Protein AF-A0A8W8N1M4-F1 (afdb_monomer_lite)

Foldseek 3Di:
DDDDDDDDPPPPPPPPPAAAELLSVCLVPVPDAFAKDWHAHPVRHIFIWTWARDVFKIWIFGFLLDPDDRPVVSYADFQQWWKKKWAFLVRWIWIWIKHAAPVCNPDGWDWDWLDDVQADDDQQSVPQDGKIKTFRDGLVPQQDQAWAAIAINNRTDIDTQPHSPSFGIKMFGSRVVVDDGDDVPPPDFDDPSVCVNVVPTGTDDPVNRDDPSRFGFMWGDHHPPNGIDGDPPPDRTNGMIIIHMYGNAFCCVVVQADDPWDWAGPGRNDIATDADPQFDDRRSPDGDDPPDPDDDD

Radius of gyration: 23.67 Å; chains: 1; bounding box: 70×41×91 Å

Structure (mmCIF, N/CA/C/O backbone):
data_AF-A0A8W8N1M4-F1
#
_entry.id   AF-A0A8W8N1M4-F1
#
loop_
_atom_site.group_PDB
_atom_site.id
_atom_site.type_symbol
_atom_site.label_atom_id
_atom_site.label_alt_id
_atom_site.label_comp_id
_atom_site.label_asym_id
_atom_site.label_entity_id
_atom_site.label_seq_id
_atom_site.pdbx_PDB_ins_code
_atom_site.Cartn_x
_atom_site.Cartn_y
_atom_site.Cartn_z
_atom_site.occupancy
_atom_site.B_iso_or_equiv
_atom_site.auth_seq_id
_atom_site.auth_comp_id
_atom_site.auth_asym_id
_atom_site.auth_atom_id
_atom_site.pdbx_PDB_model_num
ATOM 1 N N . MET A 1 1 ? -25.174 -7.385 68.735 1.00 41.41 1 MET A N 1
ATOM 2 C CA . MET A 1 1 ? -24.435 -6.413 67.905 1.00 41.41 1 MET A CA 1
ATOM 3 C C . MET A 1 1 ? -23.809 -7.194 66.755 1.00 41.41 1 MET A C 1
ATOM 5 O O . MET A 1 1 ? -22.769 -7.804 66.942 1.00 41.41 1 MET A O 1
ATOM 9 N N . PHE A 1 2 ? -24.528 -7.325 65.636 1.00 37.12 2 PHE A N 1
ATOM 10 C CA . PHE A 1 2 ? -24.052 -8.045 64.448 1.00 37.12 2 PHE A CA 1
ATOM 11 C C . PHE A 1 2 ? -23.158 -7.095 63.648 1.00 37.12 2 PHE A C 1
ATOM 13 O O . PHE A 1 2 ? -23.627 -6.057 63.187 1.00 37.12 2 PHE A O 1
ATOM 20 N N . VAL A 1 3 ? -21.872 -7.418 63.535 1.00 39.31 3 VAL A N 1
ATOM 21 C CA . VAL A 1 3 ? -20.930 -6.668 62.700 1.00 39.31 3 VAL A CA 1
ATOM 22 C C . VAL A 1 3 ? -21.083 -7.184 61.273 1.00 39.31 3 VAL A C 1
ATOM 24 O O . VAL A 1 3 ? -20.681 -8.303 60.962 1.00 39.31 3 VAL A O 1
ATOM 27 N N . LEU A 1 4 ? -21.729 -6.384 60.425 1.00 38.88 4 LEU A N 1
ATOM 28 C CA . LEU A 1 4 ? -21.853 -6.637 58.995 1.00 38.88 4 LEU A CA 1
ATOM 29 C C . LEU A 1 4 ? -20.504 -6.290 58.339 1.00 38.88 4 LEU A C 1
ATOM 31 O O . LEU A 1 4 ? -20.164 -5.117 58.199 1.00 38.88 4 LEU A O 1
ATOM 35 N N . PHE A 1 5 ? -19.709 -7.298 57.979 1.00 40.91 5 PHE A N 1
ATOM 36 C CA . PHE A 1 5 ? -18.511 -7.094 57.162 1.00 40.91 5 PHE A CA 1
ATOM 37 C C . PHE A 1 5 ? -18.940 -6.824 55.715 1.00 40.91 5 PHE A C 1
ATOM 39 O O . PHE A 1 5 ? -19.333 -7.736 54.991 1.00 40.91 5 PHE A O 1
ATOM 46 N N . LEU A 1 6 ? -18.875 -5.558 55.300 1.00 46.44 6 LEU A N 1
ATOM 47 C CA . LEU A 1 6 ? -18.918 -5.174 53.892 1.00 46.44 6 LEU A CA 1
ATOM 48 C C . LEU A 1 6 ? -17.592 -5.603 53.250 1.00 46.44 6 LEU A C 1
ATOM 50 O O . LEU A 1 6 ? -16.560 -4.968 53.458 1.00 46.44 6 LEU A O 1
ATOM 54 N N . LEU A 1 7 ? -17.613 -6.709 52.506 1.00 42.88 7 LEU A N 1
ATOM 55 C CA . LEU A 1 7 ? -16.519 -7.060 51.604 1.00 42.88 7 LEU A CA 1
ATOM 56 C C . LEU A 1 7 ? -16.428 -5.983 50.511 1.00 42.88 7 LEU A C 1
ATOM 58 O O . LEU A 1 7 ? -17.467 -5.587 49.973 1.00 42.88 7 LEU A O 1
ATOM 62 N N . PRO A 1 8 ? -15.224 -5.501 50.161 1.00 46.09 8 PRO A N 1
ATOM 63 C CA . PRO A 1 8 ? -15.082 -4.582 49.051 1.00 46.09 8 PRO A CA 1
ATOM 64 C C . PRO A 1 8 ? -15.470 -5.334 47.779 1.00 46.09 8 PRO A C 1
ATOM 66 O O . PRO A 1 8 ? -14.892 -6.371 47.451 1.00 46.09 8 PRO A O 1
ATOM 69 N N . VAL A 1 9 ? -16.469 -4.809 47.072 1.00 47.38 9 VAL A N 1
ATOM 70 C CA . VAL A 1 9 ? -16.723 -5.165 45.679 1.00 47.38 9 VAL A CA 1
ATOM 71 C C . VAL A 1 9 ? -15.468 -4.743 44.926 1.00 47.38 9 VAL A C 1
ATOM 73 O O . VAL A 1 9 ? -15.271 -3.564 44.642 1.00 47.38 9 VAL A O 1
ATOM 76 N N . VAL A 1 10 ? -14.572 -5.697 44.680 1.00 43.41 10 VAL A N 1
ATOM 77 C CA . VAL A 1 10 ? -13.509 -5.528 43.696 1.00 43.41 10 VAL A CA 1
ATOM 78 C C . VAL A 1 10 ? -14.246 -5.304 42.387 1.00 43.41 10 VAL A C 1
ATOM 80 O O . VAL A 1 10 ? -14.858 -6.225 41.846 1.00 43.41 10 VAL A O 1
ATOM 83 N N . ALA A 1 11 ? -14.278 -4.048 41.943 1.00 45.66 11 ALA A N 1
ATOM 84 C CA . ALA A 1 11 ? -14.688 -3.717 40.597 1.00 45.66 11 ALA A CA 1
ATOM 85 C C . ALA A 1 11 ? -13.861 -4.615 39.678 1.00 45.66 11 ALA A C 1
ATOM 87 O O . ALA A 1 11 ? -12.631 -4.550 39.698 1.00 45.66 11 ALA A O 1
ATOM 88 N N . LEU A 1 12 ? -14.533 -5.504 38.947 1.00 41.03 12 LEU A N 1
ATOM 89 C CA . LEU A 1 12 ? -13.942 -6.169 37.800 1.00 41.03 12 LEU A CA 1
ATOM 90 C C . LEU A 1 12 ? -13.387 -5.043 36.932 1.00 41.03 12 LEU A C 1
ATOM 92 O O . LEU A 1 12 ? -14.154 -4.290 36.332 1.00 41.03 12 LEU A O 1
ATOM 96 N N . SER A 1 13 ? -12.066 -4.865 36.951 1.00 42.44 13 SER A N 1
ATOM 97 C CA . SER A 1 13 ? -11.387 -4.040 35.971 1.00 42.44 13 SER A CA 1
ATOM 98 C C . SER A 1 13 ? -11.826 -4.594 34.628 1.00 42.44 13 SER A C 1
ATOM 100 O O . SER A 1 13 ? -11.552 -5.762 34.334 1.00 42.44 13 SER A O 1
ATOM 102 N N . PHE A 1 14 ? -12.557 -3.797 33.850 1.00 45.09 14 PHE A N 1
ATOM 103 C CA . PHE A 1 14 ? -12.659 -4.030 32.420 1.00 45.09 14 PHE A CA 1
ATOM 104 C C . PHE A 1 14 ? -11.226 -4.294 31.967 1.00 45.09 14 PHE A C 1
ATOM 106 O O . PHE A 1 14 ? -10.355 -3.460 32.204 1.00 45.09 14 PHE A O 1
ATOM 113 N N . ALA A 1 15 ? -10.937 -5.492 31.460 1.00 45.50 15 ALA A N 1
ATOM 114 C CA . ALA A 1 15 ? -9.706 -5.669 30.715 1.00 45.50 15 ALA A CA 1
ATOM 115 C C . ALA A 1 15 ? -9.752 -4.573 29.648 1.00 45.50 15 ALA A C 1
ATOM 117 O O . ALA A 1 15 ? -10.700 -4.565 28.860 1.00 45.50 15 ALA A O 1
ATOM 118 N N . ASP A 1 16 ? -8.843 -3.595 29.720 1.00 52.72 16 ASP A N 1
ATOM 119 C CA . ASP A 1 16 ? -8.781 -2.516 28.741 1.00 52.72 16 ASP A CA 1
ATOM 120 C C . ASP A 1 16 ? -8.821 -3.177 27.365 1.00 52.72 16 ASP A C 1
ATOM 122 O O . ASP A 1 16 ? -7.993 -4.045 27.073 1.00 52.72 16 ASP A O 1
ATOM 126 N N . ALA A 1 17 ? -9.848 -2.867 26.573 1.00 67.50 17 ALA A N 1
ATOM 127 C CA . ALA A 1 17 ? -10.016 -3.478 25.267 1.00 67.50 17 ALA A CA 1
ATOM 128 C C . ALA A 1 17 ? -8.731 -3.230 24.466 1.00 67.50 17 ALA A C 1
ATOM 130 O O . ALA A 1 17 ? -8.341 -2.087 24.218 1.00 67.50 17 ALA A O 1
ATOM 131 N N . VAL A 1 18 ? -8.022 -4.309 24.142 1.00 88.56 18 VAL A N 1
ATOM 132 C CA . VAL A 1 18 ? -6.740 -4.232 23.453 1.00 88.56 18 VAL A CA 1
ATOM 133 C C . VAL A 1 18 ? -7.024 -3.919 21.990 1.00 88.56 18 VAL A C 1
ATOM 135 O O . VAL A 1 18 ? -7.626 -4.724 21.287 1.00 88.56 18 VAL A O 1
ATOM 138 N N . ASN A 1 19 ? -6.591 -2.749 21.526 1.00 95.06 19 ASN A N 1
ATOM 139 C CA . ASN A 1 19 ? -6.734 -2.384 20.120 1.00 95.06 19 ASN A CA 1
ATOM 140 C C . ASN A 1 19 ? -5.733 -3.174 19.269 1.00 95.06 19 ASN A C 1
ATOM 142 O O . ASN A 1 19 ? -4.520 -3.115 19.500 1.00 95.06 19 ASN A O 1
ATOM 146 N N . HIS A 1 20 ? -6.235 -3.883 18.264 1.00 95.62 20 HIS A N 1
ATOM 147 C CA . HIS A 1 20 ? -5.436 -4.658 17.316 1.00 95.62 20 HIS A CA 1
ATOM 148 C C . HIS A 1 20 ? -5.226 -3.925 15.987 1.00 95.62 20 HIS A C 1
ATOM 150 O O . HIS A 1 20 ? -4.360 -4.312 15.205 1.00 95.62 20 HIS A O 1
ATOM 156 N N . SER A 1 21 ? -5.977 -2.849 15.749 1.00 97.00 21 SER A N 1
ATOM 157 C CA . SER A 1 21 ? -5.955 -2.065 14.516 1.00 97.00 21 SER A CA 1
ATOM 158 C C . SER A 1 21 ? -6.337 -0.597 14.758 1.00 97.00 21 SER A C 1
ATOM 160 O O . SER A 1 21 ? -6.890 -0.237 15.799 1.00 97.00 21 SER A O 1
ATOM 162 N N . CYS A 1 22 ? -6.093 0.271 13.768 1.00 97.31 22 CYS A N 1
ATOM 163 C CA . CYS A 1 22 ? -6.659 1.626 13.778 1.00 97.31 22 CYS A CA 1
ATOM 164 C C . CYS A 1 22 ? -8.193 1.607 13.718 1.00 97.31 22 CYS A C 1
ATOM 166 O O . CYS A 1 22 ? -8.831 2.503 14.267 1.00 97.31 22 CYS A O 1
ATOM 168 N N . LYS A 1 23 ? -8.795 0.581 13.099 1.00 94.62 23 LYS A N 1
ATOM 169 C CA . LYS A 1 23 ? -10.250 0.402 13.086 1.00 94.62 23 LYS A CA 1
ATOM 170 C C . LYS A 1 23 ? -10.795 0.234 14.504 1.00 94.62 23 LYS A C 1
ATOM 172 O O . LYS A 1 23 ? -11.767 0.899 14.840 1.00 94.62 23 LYS A O 1
ATOM 177 N N . ASP A 1 24 ? -10.141 -0.560 15.350 1.00 94.50 24 ASP A N 1
ATOM 178 C CA . ASP A 1 24 ? -10.563 -0.746 16.747 1.00 94.50 24 ASP A CA 1
ATOM 179 C C . ASP A 1 24 ? -10.497 0.568 17.534 1.00 94.50 24 ASP A C 1
ATOM 181 O O . ASP A 1 24 ? -11.435 0.912 18.250 1.00 94.50 24 ASP A O 1
ATOM 185 N N . ILE A 1 25 ? -9.431 1.352 17.324 1.00 95.31 25 ILE A N 1
ATOM 186 C CA . ILE A 1 25 ? -9.278 2.685 17.929 1.00 95.31 25 ILE A CA 1
ATOM 187 C C . ILE A 1 25 ? -10.431 3.601 17.507 1.00 95.31 25 ILE A C 1
ATOM 189 O O . ILE A 1 25 ? -11.030 4.266 18.354 1.00 95.31 25 ILE A O 1
ATOM 193 N N . TYR A 1 26 ? -10.766 3.620 16.214 1.00 93.00 26 TYR A N 1
ATOM 194 C CA . TYR A 1 26 ? -11.885 4.409 15.705 1.00 93.00 26 TYR A CA 1
ATOM 195 C C . TYR A 1 26 ? -13.223 3.953 16.297 1.00 93.00 26 TYR A C 1
ATOM 197 O O . TYR A 1 26 ? -14.000 4.782 16.756 1.00 93.00 26 TYR A O 1
ATOM 205 N N . LEU A 1 27 ? -13.495 2.646 16.319 1.00 89.62 27 LEU A N 1
ATOM 206 C CA . LEU A 1 27 ? -14.746 2.103 16.854 1.00 89.62 27 LEU A CA 1
ATOM 207 C C . LEU A 1 27 ? -14.883 2.359 18.363 1.00 89.62 27 LEU A C 1
ATOM 209 O O . LEU A 1 27 ? -15.988 2.607 18.840 1.00 89.62 27 LEU A O 1
ATOM 213 N N . GLY A 1 28 ? -13.772 2.349 19.105 1.00 90.44 28 GLY A N 1
ATOM 214 C CA . GLY A 1 28 ? -13.744 2.709 20.523 1.00 90.44 28 GLY A CA 1
ATOM 215 C C . GLY A 1 28 ? -13.922 4.210 20.777 1.00 90.44 28 GLY A C 1
ATOM 216 O O . GLY A 1 28 ? -14.532 4.599 21.773 1.00 90.44 28 GLY A O 1
ATOM 217 N N . ASN A 1 29 ? -13.411 5.063 19.885 1.00 91.50 29 ASN A N 1
ATOM 218 C CA . ASN A 1 29 ? -13.589 6.512 19.941 1.00 91.50 29 ASN A CA 1
ATOM 219 C C . ASN A 1 29 ? -13.523 7.145 18.532 1.00 91.50 29 ASN A C 1
ATOM 221 O O . ASN A 1 29 ? -12.427 7.478 18.063 1.00 91.50 29 ASN A O 1
ATOM 225 N N . PRO A 1 30 ? -14.678 7.421 17.893 1.00 88.75 30 PRO A N 1
ATOM 226 C CA . PRO A 1 30 ? -14.732 8.021 16.554 1.00 88.75 30 PRO A CA 1
ATOM 227 C C . PRO A 1 30 ? -14.173 9.449 16.458 1.00 88.75 30 PRO A C 1
ATOM 229 O O . PRO A 1 30 ? -13.984 9.962 15.359 1.00 88.75 30 PRO A O 1
ATOM 232 N N . SER A 1 31 ? -13.915 10.106 17.597 1.00 90.81 31 SER A N 1
ATOM 233 C CA . SER A 1 31 ? -13.280 11.434 17.662 1.00 90.81 31 SER A CA 1
ATOM 234 C C . SER A 1 31 ? -11.754 11.366 17.806 1.00 90.81 31 SER A C 1
ATOM 236 O O . SER A 1 31 ? -11.116 12.389 18.056 1.00 90.81 31 SER A O 1
ATOM 238 N N . SER A 1 32 ? -11.159 10.173 17.702 1.00 94.44 32 SER A N 1
ATOM 239 C CA . SER A 1 32 ? -9.707 9.999 17.780 1.00 94.44 32 SER A CA 1
ATOM 240 C C . SER A 1 32 ? -9.007 10.807 16.677 1.00 94.44 32 SER A C 1
ATOM 242 O O . SER A 1 32 ? -9.395 10.708 15.512 1.00 94.44 32 SER A O 1
ATOM 244 N N . PRO A 1 33 ? -7.988 11.623 17.003 1.00 95.94 33 PRO A N 1
ATOM 245 C CA . PRO A 1 33 ? -7.273 12.412 16.004 1.00 95.94 33 PRO A CA 1
ATOM 246 C C . PRO A 1 33 ? -6.321 11.544 15.174 1.00 95.94 33 PRO A C 1
ATOM 248 O O . PRO A 1 33 ? -5.879 10.483 15.615 1.00 95.94 33 PRO A O 1
ATOM 251 N N . ASN A 1 34 ? -5.922 12.023 13.997 1.00 97.00 34 ASN A N 1
ATOM 252 C CA . ASN A 1 34 ? -4.810 11.411 13.267 1.00 97.00 34 ASN A CA 1
ATOM 253 C C . ASN A 1 34 ? -3.542 11.446 14.126 1.00 97.00 34 ASN A C 1
ATOM 255 O O . ASN A 1 34 ? -3.282 12.437 14.813 1.00 97.00 34 ASN A O 1
ATOM 259 N N . GLY A 1 35 ? -2.735 10.390 14.082 1.00 97.94 35 GLY A N 1
ATOM 260 C CA . GLY A 1 35 ? -1.515 10.353 14.879 1.00 97.94 35 GLY A CA 1
ATOM 261 C C . GLY A 1 35 ? -0.925 8.968 15.062 1.00 97.94 35 GLY A C 1
ATOM 262 O O . GLY A 1 35 ? -1.390 7.984 14.490 1.00 97.94 35 GLY A O 1
ATOM 263 N N . THR A 1 36 ? 0.119 8.909 15.884 1.00 98.50 36 THR A N 1
ATOM 264 C CA . THR A 1 36 ? 0.770 7.657 16.268 1.00 98.50 36 THR A CA 1
ATOM 265 C C . THR A 1 36 ? 0.034 7.008 17.433 1.00 98.50 36 THR A C 1
ATOM 267 O O . THR A 1 36 ? -0.173 7.636 18.469 1.00 98.50 36 THR A O 1
ATOM 270 N N . TYR A 1 37 ? -0.278 5.726 17.283 1.00 98.38 37 TYR A N 1
ATOM 271 C CA . TYR A 1 37 ? -0.927 4.893 18.286 1.00 98.38 37 TYR A CA 1
ATOM 272 C C . TYR A 1 37 ? -0.128 3.615 18.529 1.00 98.38 37 TYR A C 1
ATOM 274 O O . TYR A 1 37 ? 0.637 3.159 17.675 1.00 98.38 37 TYR A O 1
ATOM 282 N N . THR A 1 38 ? -0.338 3.020 19.701 1.00 98.00 38 THR A N 1
ATOM 283 C CA . THR A 1 38 ? 0.129 1.668 20.012 1.00 98.00 38 THR A CA 1
ATOM 284 C C . THR A 1 38 ? -1.031 0.701 19.830 1.00 98.00 38 THR A C 1
ATOM 286 O O . THR A 1 38 ? -2.086 0.883 20.435 1.00 98.00 38 THR A O 1
ATOM 289 N N . ILE A 1 39 ? -0.811 -0.332 19.025 1.00 97.75 39 ILE A N 1
ATOM 290 C CA . ILE A 1 39 ? -1.718 -1.471 18.858 1.00 97.75 39 ILE A CA 1
ATOM 291 C C . ILE A 1 39 ? -0.971 -2.765 19.181 1.00 97.75 39 ILE A C 1
ATOM 293 O O . ILE A 1 39 ? 0.246 -2.757 19.378 1.00 97.75 39 ILE A O 1
ATOM 297 N N . TYR A 1 40 ? -1.689 -3.881 19.242 1.00 97.12 40 TYR A N 1
ATOM 298 C CA . TYR A 1 40 ? -1.130 -5.159 19.670 1.00 97.12 40 TYR A CA 1
ATOM 299 C C . TYR A 1 40 ? -1.368 -6.242 18.627 1.00 97.12 40 TYR A C 1
ATOM 301 O O . TYR A 1 40 ? -2.444 -6.343 18.043 1.00 97.12 40 TYR A O 1
ATOM 309 N N . ASN A 1 41 ? -0.371 -7.091 18.392 1.00 96.00 41 ASN A N 1
ATOM 310 C CA . ASN A 1 41 ? -0.561 -8.254 17.527 1.00 96.00 41 ASN A CA 1
ATOM 311 C C . ASN A 1 41 ? -1.377 -9.350 18.246 1.00 96.00 41 ASN A C 1
ATOM 313 O O . ASN A 1 41 ? -1.704 -9.238 19.428 1.00 96.00 41 ASN A O 1
ATOM 317 N N . ARG A 1 42 ? -1.658 -10.465 17.561 1.00 93.94 42 ARG A N 1
ATOM 318 C CA . ARG A 1 42 ? -2.404 -11.608 18.126 1.00 93.94 42 ARG A CA 1
ATOM 319 C C . ARG A 1 42 ? -1.715 -12.294 19.319 1.00 93.94 42 ARG A C 1
ATOM 321 O O . ARG A 1 42 ? -2.343 -13.080 20.016 1.00 93.94 42 ARG A O 1
ATOM 328 N N . LYS A 1 43 ? -0.432 -12.000 19.563 1.00 95.56 43 LYS A N 1
ATOM 329 C CA . LYS A 1 43 ? 0.349 -12.457 20.728 1.00 95.56 43 LYS A CA 1
ATOM 330 C C . LYS A 1 43 ? 0.393 -11.405 21.848 1.00 95.56 43 LYS A C 1
ATOM 332 O O . LYS A 1 43 ? 1.168 -11.560 22.786 1.00 95.56 43 LYS A O 1
ATOM 337 N N . ILE A 1 44 ? -0.413 -10.343 21.750 1.00 95.56 44 ILE A N 1
ATOM 338 C CA . ILE A 1 44 ? -0.485 -9.227 22.707 1.00 95.56 44 ILE A CA 1
ATOM 339 C C . ILE A 1 44 ? 0.863 -8.498 22.846 1.00 95.56 44 ILE A C 1
ATOM 341 O O . ILE A 1 44 ? 1.230 -7.989 23.901 1.00 95.56 44 ILE A O 1
ATOM 345 N N . GLN A 1 45 ? 1.632 -8.428 21.759 1.00 96.25 45 GLN A N 1
ATOM 346 C CA . GLN A 1 45 ? 2.881 -7.673 21.725 1.00 96.25 45 GLN A CA 1
ATOM 347 C C . GLN A 1 45 ? 2.633 -6.296 21.094 1.00 96.25 45 GLN A C 1
ATOM 349 O O . GLN A 1 45 ? 2.054 -6.239 20.003 1.00 96.25 45 GLN A O 1
ATOM 354 N N . PRO A 1 46 ? 3.051 -5.200 21.750 1.00 97.44 46 PRO A N 1
ATOM 355 C CA . PRO A 1 46 ? 2.772 -3.852 21.281 1.00 97.44 46 PRO A CA 1
ATOM 356 C C . PRO A 1 46 ? 3.662 -3.469 20.099 1.00 97.44 46 PRO A C 1
ATOM 358 O O . PRO A 1 46 ? 4.852 -3.790 20.064 1.00 97.44 46 PRO A O 1
ATOM 361 N N . TYR A 1 47 ? 3.101 -2.712 19.165 1.00 98.12 47 TYR A N 1
ATOM 362 C CA . TYR A 1 47 ? 3.838 -2.036 18.106 1.00 98.12 47 TYR A CA 1
ATOM 363 C C . TYR A 1 47 ? 3.129 -0.750 17.683 1.00 98.12 47 TYR A C 1
ATOM 365 O O . TYR A 1 47 ? 1.951 -0.537 17.975 1.00 98.12 47 TYR A O 1
ATOM 373 N N . LYS A 1 48 ? 3.878 0.142 17.033 1.00 98.50 48 LYS A N 1
ATOM 374 C CA . LYS A 1 48 ? 3.377 1.457 16.639 1.00 98.50 48 LYS A CA 1
ATOM 375 C C . LYS A 1 48 ? 2.782 1.441 15.240 1.00 98.50 48 LYS A C 1
ATOM 377 O O . LYS A 1 48 ? 3.390 0.921 14.300 1.00 98.50 48 LYS A O 1
ATOM 382 N N . VAL A 1 49 ? 1.667 2.142 15.107 1.00 98.75 49 VAL A N 1
ATOM 383 C CA . VAL A 1 49 ? 1.062 2.512 13.828 1.00 98.75 49 VAL A CA 1
ATOM 384 C C . VAL A 1 49 ? 0.775 4.006 13.786 1.00 98.75 49 VAL A C 1
ATOM 386 O O . VAL A 1 49 ? 0.573 4.628 14.826 1.00 98.75 49 VAL A O 1
ATOM 389 N N . TYR A 1 50 ? 0.744 4.582 12.591 1.00 98.75 50 TYR A N 1
ATOM 390 C CA . TYR A 1 50 ? 0.126 5.879 12.357 1.00 98.75 50 TYR A CA 1
ATOM 391 C C . TYR A 1 50 ? -1.275 5.635 11.804 1.00 98.75 50 TYR A C 1
ATOM 393 O O . TYR A 1 50 ? -1.435 4.908 10.819 1.00 98.75 50 TYR A O 1
ATOM 401 N N . CYS A 1 51 ? -2.277 6.212 12.455 1.00 98.50 51 CYS A N 1
ATOM 402 C CA . CYS A 1 51 ? -3.668 6.122 12.044 1.00 98.50 51 CYS A CA 1
ATOM 403 C C . CYS A 1 51 ? -4.101 7.443 11.416 1.00 98.50 51 CYS A C 1
ATOM 405 O O . CYS A 1 51 ? -3.963 8.506 12.025 1.00 98.50 51 CYS A O 1
ATOM 407 N N . GLU A 1 52 ? -4.665 7.356 10.216 1.00 97.06 52 GLU A N 1
ATOM 408 C CA . GLU A 1 52 ? -5.442 8.431 9.610 1.00 97.06 52 GLU A CA 1
ATOM 409 C C . GLU A 1 52 ? -6.916 8.082 9.684 1.00 97.06 52 GLU A C 1
ATOM 411 O O . GLU A 1 52 ? -7.343 7.059 9.153 1.00 97.06 52 GLU A O 1
ATOM 416 N N . PHE A 1 53 ? -7.693 8.949 10.313 1.00 94.25 53 PHE A N 1
ATOM 417 C CA . PHE A 1 53 ? -9.135 8.863 10.388 1.00 94.25 53 PHE A CA 1
ATOM 418 C C . PHE A 1 53 ? -9.726 9.901 9.436 1.00 94.25 53 PHE A C 1
ATOM 420 O O . PHE A 1 53 ? -9.543 11.109 9.597 1.00 94.25 53 PHE A O 1
ATOM 427 N N . HIS A 1 54 ? -10.422 9.428 8.408 1.00 83.44 54 HIS A N 1
ATOM 428 C CA . HIS A 1 54 ? -11.224 10.269 7.530 1.00 83.44 54 HIS A CA 1
ATOM 429 C C . HIS A 1 54 ? -12.705 10.024 7.803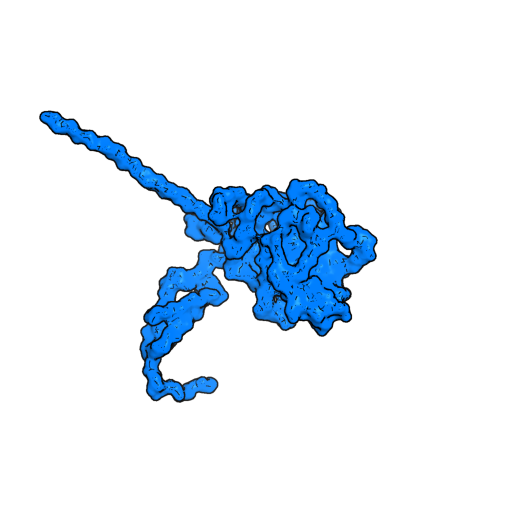 1.00 83.44 54 HIS A C 1
ATOM 431 O O . HIS A 1 54 ? -13.070 9.165 8.601 1.00 83.44 54 HIS A O 1
ATOM 437 N N . PHE A 1 55 ? -13.576 10.788 7.152 1.00 71.12 55 PHE A N 1
ATOM 438 C CA . PHE A 1 55 ? -14.996 10.472 7.160 1.00 71.12 55 PHE A CA 1
ATOM 439 C C . PHE A 1 55 ? -15.206 9.147 6.407 1.00 71.12 55 PHE A C 1
ATOM 441 O O . PHE A 1 55 ? -14.970 9.103 5.200 1.00 71.12 55 PHE A O 1
ATOM 448 N N . LYS A 1 56 ? -15.656 8.112 7.137 1.00 75.88 56 LYS A N 1
ATOM 449 C CA . LYS A 1 56 ? -16.104 6.777 6.682 1.00 75.88 56 LYS A CA 1
ATOM 450 C C . LYS A 1 56 ? -15.038 5.691 6.474 1.00 75.88 56 LYS A C 1
ATOM 452 O O . LYS A 1 56 ? -15.348 4.506 6.580 1.00 75.88 56 LYS A O 1
ATOM 457 N N . TYR A 1 57 ? -13.779 6.069 6.302 1.00 89.25 57 TYR A N 1
ATOM 458 C CA . TYR A 1 57 ? -12.653 5.137 6.218 1.00 89.25 57 TYR A CA 1
ATOM 459 C C . TYR A 1 57 ? -11.382 5.756 6.792 1.00 89.25 57 TYR A C 1
ATOM 461 O O . TYR A 1 57 ? -11.322 6.946 7.105 1.00 89.25 57 TYR A O 1
ATOM 469 N N . GLY A 1 58 ? -10.336 4.956 6.936 1.00 94.44 58 GLY A N 1
ATOM 470 C CA . GLY A 1 58 ? -9.036 5.419 7.390 1.00 94.44 58 GLY A CA 1
ATOM 471 C C . GLY A 1 58 ? -7.883 4.628 6.799 1.00 94.44 58 GLY A C 1
ATOM 472 O O . GLY A 1 58 ? -8.086 3.689 6.028 1.00 94.44 58 GLY A O 1
ATOM 473 N N . TYR A 1 59 ? -6.666 5.023 7.164 1.00 97.75 59 TYR A N 1
ATOM 474 C CA . TYR A 1 59 ? -5.445 4.327 6.771 1.00 97.75 59 TYR A CA 1
ATOM 475 C C . TYR A 1 59 ? -4.590 3.974 7.976 1.00 97.75 59 TYR A C 1
ATOM 477 O O . TYR A 1 59 ? -4.484 4.740 8.936 1.00 97.75 59 TYR A O 1
ATOM 485 N N . THR A 1 60 ? -3.958 2.810 7.902 1.00 98.62 60 THR A N 1
ATOM 486 C CA . THR A 1 60 ? -2.956 2.351 8.861 1.00 98.62 60 THR A CA 1
ATOM 487 C C . THR A 1 60 ? -1.592 2.297 8.188 1.00 98.62 60 THR A C 1
ATOM 489 O O . THR A 1 60 ? -1.440 1.658 7.147 1.00 98.62 60 THR A O 1
ATOM 492 N N . TYR A 1 61 ? -0.595 2.924 8.810 1.00 98.75 61 TYR A N 1
ATOM 493 C CA . TYR A 1 61 ? 0.812 2.829 8.418 1.00 98.75 61 TYR A CA 1
ATOM 494 C C . TYR A 1 61 ? 1.592 2.165 9.550 1.00 98.75 61 TYR A C 1
ATOM 496 O O . TYR A 1 61 ? 1.507 2.590 10.701 1.00 98.75 61 TYR A O 1
ATOM 504 N N . VAL A 1 62 ? 2.355 1.119 9.244 1.00 98.62 62 VAL A N 1
ATOM 505 C CA . VAL A 1 62 ? 3.146 0.388 10.246 1.00 98.62 62 VAL A CA 1
ATOM 506 C C . VAL A 1 62 ? 4.490 1.084 10.447 1.00 98.62 62 VAL A C 1
ATOM 508 O O . VAL A 1 62 ? 5.114 1.510 9.481 1.00 98.62 62 VAL A O 1
ATOM 511 N N . SER A 1 63 ? 4.955 1.209 11.693 1.00 98.50 63 SER A N 1
ATOM 512 C CA . SER A 1 63 ? 6.290 1.753 11.976 1.00 98.50 63 SER A CA 1
ATOM 513 C C . SER A 1 63 ? 7.384 0.775 11.546 1.00 98.50 63 SER A C 1
ATOM 515 O O . SER A 1 63 ? 7.319 -0.415 11.873 1.00 98.50 63 SER A O 1
ATOM 517 N N . LYS A 1 64 ? 8.447 1.276 10.910 1.00 96.69 64 LYS A N 1
ATOM 518 C CA . LYS A 1 64 ? 9.624 0.477 10.526 1.00 96.69 64 LYS A CA 1
ATOM 519 C C . LYS A 1 64 ? 10.431 -0.044 11.715 1.00 96.69 64 LYS A C 1
ATOM 521 O O . LYS A 1 64 ? 11.221 -0.967 11.566 1.00 96.69 64 LYS A O 1
ATOM 526 N N . ASN A 1 65 ? 10.193 0.507 12.905 1.00 96.81 65 ASN A N 1
ATOM 527 C CA . ASN A 1 65 ? 10.822 0.069 14.151 1.00 96.81 65 ASN A CA 1
ATOM 528 C C . ASN A 1 65 ? 10.110 -1.142 14.785 1.00 96.81 65 ASN A C 1
ATOM 530 O O . ASN A 1 65 ? 10.460 -1.559 15.889 1.00 96.81 65 ASN A O 1
ATOM 534 N N . THR A 1 66 ? 9.088 -1.698 14.126 1.00 97.06 66 THR A N 1
ATOM 535 C CA . THR A 1 66 ? 8.353 -2.862 14.630 1.00 97.06 66 THR A CA 1
ATOM 536 C C . THR A 1 66 ? 9.243 -4.105 14.641 1.00 97.06 66 THR A C 1
ATOM 538 O O . THR A 1 66 ? 9.743 -4.536 13.605 1.00 97.06 66 THR A O 1
ATOM 541 N N . SER A 1 67 ? 9.397 -4.711 15.818 1.00 94.69 67 SER A N 1
ATOM 542 C CA . SER A 1 67 ? 10.195 -5.925 16.051 1.00 94.69 67 SER A CA 1
ATOM 543 C C . SER A 1 67 ? 9.346 -7.167 16.346 1.00 94.69 67 SER A C 1
ATOM 545 O O . SER A 1 67 ? 9.868 -8.201 16.762 1.00 94.69 67 SER A O 1
ATOM 547 N N . VAL A 1 68 ? 8.032 -7.069 16.139 1.00 96.19 68 VAL A N 1
ATOM 548 C CA . VAL A 1 68 ? 7.060 -8.143 16.363 1.00 96.19 68 VAL A CA 1
ATOM 549 C C . VAL A 1 68 ? 6.413 -8.553 15.045 1.00 96.19 68 VAL A C 1
ATOM 551 O O . VAL A 1 68 ? 6.436 -7.815 14.063 1.00 96.19 68 VAL A O 1
ATOM 554 N N . GLU A 1 69 ? 5.814 -9.738 15.029 1.00 95.62 69 GLU A N 1
ATOM 555 C CA . GLU A 1 69 ? 5.038 -10.214 13.887 1.00 95.62 69 GLU A CA 1
ATOM 556 C C . GLU A 1 69 ? 3.779 -9.355 13.696 1.00 95.62 69 GLU A C 1
ATOM 558 O O . GLU A 1 69 ? 3.013 -9.158 14.647 1.00 95.62 69 GLU A O 1
ATOM 563 N N . VAL A 1 70 ? 3.563 -8.869 12.470 1.00 97.12 70 VAL A N 1
ATOM 564 C CA . VAL A 1 70 ? 2.400 -8.055 12.095 1.00 97.12 70 VAL A CA 1
ATOM 565 C C . VAL A 1 70 ? 1.407 -8.917 11.323 1.00 97.12 70 VAL A C 1
ATOM 567 O O . VAL A 1 70 ? 1.718 -9.456 10.263 1.00 97.12 70 VAL A O 1
ATOM 570 N N . ASN A 1 71 ? 0.181 -9.008 11.834 1.00 95.44 71 ASN A N 1
ATOM 571 C CA . ASN A 1 71 ? -0.921 -9.658 11.130 1.00 95.44 71 ASN A CA 1
ATOM 572 C C . ASN A 1 71 ? -1.564 -8.629 10.197 1.00 95.44 71 ASN A C 1
ATOM 574 O O . ASN A 1 71 ? -2.502 -7.939 10.576 1.00 95.44 71 ASN A O 1
ATOM 578 N N . ILE A 1 72 ? -1.022 -8.489 8.985 1.00 96.44 72 ILE A N 1
ATOM 579 C CA . ILE A 1 72 ? -1.413 -7.417 8.053 1.00 96.44 72 ILE A CA 1
ATOM 580 C C . ILE A 1 72 ? -2.912 -7.418 7.714 1.00 96.44 72 ILE A C 1
ATOM 582 O O . ILE A 1 72 ? -3.494 -6.353 7.556 1.00 96.44 72 ILE A O 1
ATOM 586 N N . ASN A 1 73 ? -3.543 -8.595 7.676 1.00 94.75 73 ASN A N 1
ATOM 587 C CA . ASN A 1 73 ? -4.974 -8.754 7.394 1.00 94.75 73 ASN A CA 1
ATOM 588 C C . ASN A 1 73 ? -5.877 -8.172 8.490 1.00 94.75 73 ASN A C 1
ATOM 590 O O . ASN A 1 73 ? -7.049 -7.936 8.234 1.00 94.75 73 ASN A O 1
ATOM 594 N N . ASP A 1 74 ? -5.346 -7.931 9.692 1.00 94.62 74 ASP A N 1
ATOM 595 C CA . ASP A 1 74 ? -6.098 -7.288 10.771 1.00 94.62 74 ASP A CA 1
ATOM 596 C C . ASP A 1 74 ? -6.130 -5.752 10.585 1.00 94.62 74 ASP A C 1
ATOM 598 O O . ASP A 1 74 ? -6.883 -5.060 11.264 1.00 94.62 74 ASP A O 1
ATOM 602 N N . LEU A 1 75 ? -5.313 -5.195 9.674 1.00 96.81 75 LEU A N 1
ATOM 603 C CA . LEU A 1 75 ? -5.113 -3.747 9.518 1.00 96.81 75 LEU A CA 1
ATOM 604 C C . LEU A 1 75 ? -5.909 -3.114 8.371 1.00 96.81 75 LEU A C 1
ATOM 606 O O . LEU A 1 75 ? -5.968 -1.889 8.283 1.00 96.81 75 LEU A O 1
ATOM 610 N N . PHE A 1 76 ? -6.505 -3.915 7.488 1.00 94.81 76 PHE A N 1
ATOM 611 C CA . PHE A 1 76 ? -7.265 -3.423 6.342 1.00 94.81 76 PHE A CA 1
ATOM 612 C C . PHE A 1 76 ? -8.556 -4.209 6.153 1.00 94.81 76 PHE A C 1
ATOM 614 O O . PHE A 1 76 ? -8.657 -5.371 6.532 1.00 94.81 76 PHE A O 1
ATOM 621 N N . THR A 1 77 ? -9.547 -3.572 5.540 1.00 90.88 77 THR A N 1
ATOM 622 C CA . THR A 1 77 ? -10.823 -4.213 5.170 1.00 90.88 77 THR A CA 1
ATOM 623 C C . THR A 1 77 ? -10.999 -4.305 3.660 1.00 90.88 77 THR A C 1
ATOM 625 O O . THR A 1 77 ? -11.837 -5.063 3.190 1.00 90.88 77 THR A O 1
ATOM 628 N N . THR A 1 78 ? -10.215 -3.542 2.895 1.00 89.38 78 THR A N 1
ATOM 629 C CA . THR A 1 78 ? -10.207 -3.567 1.434 1.00 89.38 78 THR A CA 1
ATOM 630 C C . THR A 1 78 ? -8.779 -3.542 0.903 1.00 89.38 78 THR A C 1
ATOM 632 O O . THR A 1 78 ? -7.881 -2.935 1.489 1.00 89.38 78 THR A O 1
ATOM 635 N N . ASN A 1 79 ? -8.578 -4.213 -0.225 1.00 91.75 79 ASN A N 1
ATOM 636 C CA . ASN A 1 79 ? -7.340 -4.238 -0.997 1.00 91.75 79 ASN A CA 1
ATOM 637 C C . ASN A 1 79 ? -7.558 -3.754 -2.442 1.00 91.75 79 ASN A C 1
ATOM 639 O O . ASN A 1 79 ? -6.719 -4.000 -3.308 1.00 91.75 79 ASN A O 1
ATOM 643 N N . ALA A 1 80 ? -8.678 -3.072 -2.708 1.00 88.12 80 ALA A N 1
ATOM 644 C CA . ALA A 1 80 ? -8.947 -2.450 -4.004 1.00 88.12 80 ALA A CA 1
ATOM 645 C C . ALA A 1 80 ? -7.956 -1.310 -4.293 1.00 88.12 80 ALA A C 1
ATOM 647 O O . ALA A 1 80 ? -7.466 -1.162 -5.412 1.00 88.12 80 ALA A O 1
ATOM 648 N N . HIS A 1 81 ? -7.610 -0.549 -3.252 1.00 90.94 81 HIS A N 1
ATOM 649 C CA . HIS A 1 81 ? -6.653 0.546 -3.314 1.00 90.94 81 HIS A CA 1
ATOM 650 C C . HIS A 1 81 ? -5.918 0.729 -1.991 1.00 90.94 81 HIS A C 1
ATOM 652 O O . HIS A 1 81 ? -6.438 0.456 -0.908 1.00 90.94 81 HIS A O 1
ATOM 658 N N . VAL A 1 82 ? -4.700 1.251 -2.082 1.00 97.19 82 VAL A N 1
ATOM 659 C CA . VAL A 1 82 ? -3.853 1.616 -0.937 1.00 97.19 82 VAL A CA 1
ATOM 660 C C . VAL A 1 82 ? -3.318 3.029 -1.125 1.00 97.19 82 VAL A C 1
ATOM 662 O O . VAL A 1 82 ? -3.399 3.585 -2.217 1.00 97.19 82 VAL A O 1
ATOM 665 N N . LYS A 1 83 ? -2.743 3.627 -0.084 1.00 97.81 83 LYS A N 1
ATOM 666 C CA . LYS A 1 83 ? -1.927 4.836 -0.229 1.00 97.81 83 LYS A CA 1
ATOM 667 C C . LYS A 1 83 ? -0.453 4.467 -0.241 1.00 97.81 83 LYS A C 1
ATOM 669 O O . LYS A 1 83 ? -0.007 3.664 0.574 1.00 97.81 83 LYS A O 1
ATOM 674 N N . VAL A 1 84 ? 0.316 5.112 -1.111 1.00 98.31 84 VAL A N 1
ATOM 675 C CA . VAL A 1 84 ? 1.771 5.175 -0.977 1.00 98.31 84 VAL A CA 1
ATOM 676 C C . VAL A 1 84 ? 2.163 6.633 -0.799 1.00 98.31 84 VAL A C 1
ATOM 678 O O . VAL A 1 84 ? 1.940 7.474 -1.673 1.00 98.31 84 VAL A O 1
ATOM 681 N N . ARG A 1 85 ? 2.726 6.939 0.369 1.00 98.12 85 ARG A N 1
ATOM 682 C CA . ARG A 1 85 ? 3.210 8.274 0.724 1.00 98.12 85 ARG A CA 1
ATOM 683 C C . ARG A 1 85 ? 4.720 8.306 0.605 1.00 98.12 85 ARG A C 1
ATOM 685 O O . ARG A 1 85 ? 5.374 7.416 1.128 1.00 98.12 85 ARG A O 1
ATOM 692 N N . HIS A 1 86 ? 5.284 9.335 -0.011 1.00 96.31 86 HIS A N 1
ATOM 693 C CA . HIS A 1 86 ? 6.725 9.574 0.002 1.00 96.31 86 HIS A CA 1
ATOM 694 C C . HIS A 1 86 ? 7.074 10.817 0.812 1.00 96.31 86 HIS A C 1
ATOM 696 O O . HIS A 1 86 ? 6.257 11.727 0.983 1.00 96.31 86 HIS A O 1
ATOM 702 N N . MET A 1 87 ? 8.309 10.844 1.300 1.00 95.38 87 MET A N 1
ATOM 703 C CA . MET A 1 87 ? 8.900 12.004 1.953 1.00 95.38 87 MET A CA 1
ATOM 704 C C . MET A 1 87 ? 10.054 12.517 1.106 1.00 95.38 87 MET A C 1
ATOM 706 O O . MET A 1 87 ? 10.916 11.740 0.704 1.00 95.38 87 MET A O 1
ATOM 710 N N . LYS A 1 88 ? 10.077 13.819 0.837 1.00 92.44 88 LYS A N 1
ATOM 711 C CA . LYS A 1 88 ? 11.166 14.474 0.116 1.00 92.44 88 LYS A CA 1
ATOM 712 C C . LYS A 1 88 ? 12.337 14.803 1.043 1.00 92.44 88 LYS A C 1
ATOM 714 O O . LYS A 1 88 ? 12.170 14.875 2.259 1.00 92.44 88 LYS A O 1
ATOM 719 N N . ALA A 1 89 ? 13.506 15.082 0.470 1.00 89.25 89 ALA A N 1
ATOM 720 C CA . ALA A 1 89 ? 14.713 15.466 1.207 1.00 89.25 89 ALA A CA 1
ATOM 721 C C . ALA A 1 89 ? 14.521 16.714 2.089 1.00 89.25 89 ALA A C 1
ATOM 723 O O . ALA A 1 89 ? 15.113 16.822 3.158 1.00 89.25 89 ALA A O 1
ATOM 724 N N . ASN A 1 90 ? 13.645 17.634 1.674 1.00 91.56 90 ASN A N 1
ATOM 725 C CA . ASN A 1 90 ? 13.282 18.831 2.435 1.00 91.56 90 ASN A CA 1
ATOM 726 C C . ASN A 1 90 ? 12.181 18.596 3.496 1.00 91.56 90 ASN A C 1
ATOM 728 O O . ASN A 1 90 ? 11.684 19.561 4.073 1.00 91.56 90 ASN A O 1
ATOM 732 N N . GLY A 1 91 ? 11.761 17.345 3.717 1.00 92.94 91 GLY A N 1
ATOM 733 C CA . GLY A 1 91 ? 10.712 16.965 4.667 1.00 92.94 91 GLY A CA 1
ATOM 734 C C . GLY A 1 91 ? 9.276 17.141 4.160 1.00 92.94 91 GLY A C 1
ATOM 735 O O . GLY A 1 91 ? 8.336 16.792 4.873 1.00 92.94 91 GLY A O 1
ATOM 736 N N . ALA A 1 92 ? 9.067 17.656 2.942 1.00 95.50 92 ALA A N 1
ATOM 737 C CA . ALA A 1 92 ? 7.732 17.726 2.352 1.00 95.50 92 ALA A CA 1
ATOM 738 C C . ALA A 1 92 ? 7.197 16.318 2.060 1.00 95.50 92 ALA A C 1
ATOM 740 O O . ALA A 1 92 ? 7.927 15.459 1.563 1.00 95.50 92 ALA A O 1
ATOM 741 N N . GLN A 1 93 ? 5.915 16.091 2.331 1.00 97.31 93 GLN A N 1
ATOM 742 C CA . GLN A 1 93 ? 5.271 14.794 2.136 1.00 97.31 93 GLN A CA 1
ATOM 743 C C . GLN A 1 93 ? 4.215 14.890 1.045 1.00 97.31 93 GLN A C 1
ATOM 745 O O . GLN A 1 93 ? 3.517 15.898 0.929 1.00 97.31 93 GLN A O 1
ATOM 750 N N . ALA A 1 94 ? 4.096 13.839 0.245 1.00 97.25 94 ALA A N 1
ATOM 751 C CA . ALA A 1 94 ? 3.047 13.726 -0.754 1.00 97.25 94 ALA A CA 1
ATOM 752 C C . ALA A 1 94 ? 2.608 12.270 -0.889 1.00 97.25 94 ALA A C 1
ATOM 754 O O . ALA A 1 94 ? 3.392 11.349 -0.654 1.00 97.25 94 ALA A O 1
ATOM 755 N N . GLU A 1 95 ? 1.351 12.056 -1.258 1.00 97.38 95 GLU A N 1
ATOM 756 C CA . GLU A 1 95 ? 0.769 10.718 -1.354 1.00 97.38 95 GLU A CA 1
ATOM 757 C C . GLU A 1 95 ? 0.021 10.476 -2.659 1.00 97.38 95 GLU A C 1
ATOM 759 O O . GLU A 1 95 ? -0.574 11.382 -3.250 1.00 97.38 95 GLU A O 1
ATOM 764 N N . ALA A 1 96 ? 0.050 9.222 -3.093 1.00 97.88 96 ALA A N 1
ATOM 765 C CA . ALA A 1 96 ? -0.740 8.728 -4.202 1.00 97.88 96 ALA A CA 1
ATOM 766 C C . ALA A 1 96 ? -1.612 7.560 -3.737 1.00 97.88 96 ALA A C 1
ATOM 768 O O . ALA A 1 96 ? -1.156 6.679 -3.004 1.00 97.88 96 ALA A O 1
ATOM 769 N N . VAL A 1 97 ? -2.865 7.548 -4.181 1.00 97.25 97 VAL A N 1
ATOM 770 C CA . VAL A 1 97 ? -3.719 6.364 -4.117 1.00 97.25 97 VAL A C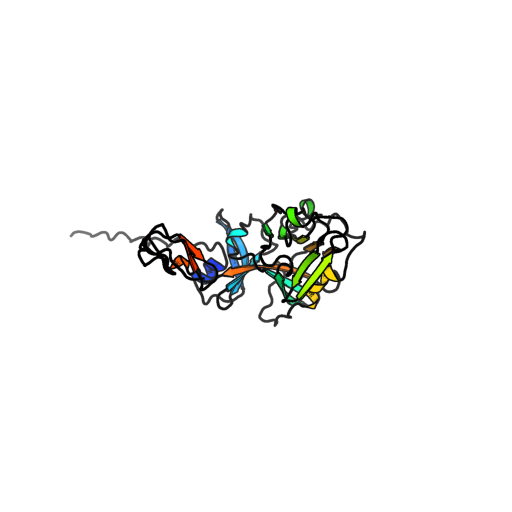A 1
ATOM 771 C C . VAL A 1 97 ? -3.289 5.429 -5.236 1.00 97.25 97 VAL A C 1
ATOM 773 O O . VAL A 1 97 ? -3.291 5.829 -6.399 1.00 97.25 97 VAL A O 1
ATOM 776 N N . MET A 1 98 ? -2.902 4.214 -4.872 1.00 98.00 98 MET A N 1
ATOM 777 C CA . MET A 1 98 ? -2.425 3.182 -5.779 1.00 98.00 98 MET A CA 1
ATOM 778 C C . MET A 1 98 ? -3.524 2.154 -6.026 1.00 98.00 98 MET A C 1
ATOM 780 O O . MET A 1 98 ? -4.155 1.674 -5.084 1.00 98.00 98 MET A O 1
ATOM 784 N N . GLU A 1 99 ? -3.701 1.798 -7.292 1.00 95.81 99 GLU A N 1
ATOM 785 C CA . GLU A 1 99 ? -4.711 0.870 -7.800 1.00 95.81 99 GLU A CA 1
ATOM 786 C C . GLU A 1 99 ? -4.085 -0.046 -8.862 1.00 95.81 99 GLU A C 1
ATOM 788 O O . GLU A 1 99 ? -2.984 0.211 -9.374 1.00 95.81 99 GLU A O 1
ATOM 793 N N . ASN A 1 100 ? -4.810 -1.096 -9.249 1.00 95.62 100 ASN A N 1
ATOM 794 C CA . ASN A 1 100 ? -4.482 -1.828 -10.467 1.00 95.62 100 ASN A CA 1
ATOM 795 C C . ASN A 1 100 ? -4.811 -0.996 -11.717 1.00 95.62 100 ASN A C 1
ATOM 797 O O . ASN A 1 100 ? -5.638 -0.083 -11.686 1.00 95.62 100 ASN A O 1
ATOM 801 N N . ILE A 1 101 ? -4.165 -1.314 -12.838 1.00 96.00 101 ILE A N 1
ATOM 802 C CA . ILE A 1 101 ? -4.478 -0.670 -14.120 1.00 96.00 101 ILE A CA 1
ATOM 803 C C . ILE A 1 101 ? -5.872 -1.074 -14.605 1.00 96.00 101 ILE A C 1
ATOM 805 O O . ILE A 1 101 ? -6.379 -2.147 -14.272 1.00 96.00 101 ILE A O 1
ATOM 809 N N . LYS A 1 102 ? -6.475 -0.255 -15.472 1.00 95.25 102 LYS A N 1
ATOM 810 C CA . LYS A 1 102 ? -7.837 -0.492 -15.984 1.00 95.25 102 LYS A CA 1
ATOM 811 C C . LYS A 1 102 ? -8.012 -1.797 -16.755 1.00 95.25 102 LYS A C 1
ATOM 813 O O . LYS A 1 102 ? -9.139 -2.246 -16.929 1.00 95.25 102 LYS A O 1
ATOM 818 N N . ASN A 1 103 ? -6.923 -2.403 -17.221 1.00 95.56 103 ASN A N 1
ATOM 819 C CA . ASN A 1 103 ? -6.941 -3.730 -17.833 1.00 95.56 103 ASN A CA 1
ATOM 820 C C . ASN A 1 103 ? -7.346 -4.833 -16.840 1.00 95.56 103 ASN A C 1
ATOM 822 O O . ASN A 1 103 ? -7.813 -5.883 -17.275 1.00 95.56 103 ASN A O 1
ATOM 826 N N . TYR A 1 104 ? -7.186 -4.595 -15.535 1.00 94.62 104 TYR A N 1
ATOM 827 C CA . TYR A 1 104 ? -7.489 -5.544 -14.463 1.00 94.62 104 TYR A CA 1
ATOM 828 C C . TYR A 1 104 ? -8.355 -4.884 -13.370 1.00 94.62 104 TYR A C 1
ATOM 830 O O . TYR A 1 104 ? -7.943 -4.808 -12.214 1.00 94.62 104 TYR A O 1
ATOM 838 N N . PRO A 1 105 ? -9.566 -4.400 -13.708 1.00 86.50 105 PRO A N 1
ATOM 839 C CA . PRO A 1 105 ? -10.360 -3.541 -12.824 1.00 86.50 105 PRO A CA 1
ATOM 840 C C . PRO A 1 105 ? -10.898 -4.265 -11.582 1.00 86.50 105 PRO A C 1
ATOM 842 O O . PRO A 1 105 ? -11.250 -3.622 -10.602 1.00 86.50 105 PRO A O 1
ATOM 845 N N . THR A 1 106 ? -10.964 -5.598 -11.616 1.00 87.62 106 THR A N 1
ATOM 846 C CA . THR A 1 106 ? -11.440 -6.445 -10.513 1.00 87.62 106 THR A CA 1
ATOM 847 C C . THR A 1 106 ? -10.307 -7.193 -9.812 1.00 87.62 106 THR A C 1
ATOM 849 O O . THR A 1 106 ? -10.574 -8.024 -8.948 1.00 87.62 106 THR A O 1
ATOM 852 N N . GLN A 1 107 ? -9.050 -6.976 -10.211 1.00 92.75 107 GLN A N 1
ATOM 853 C CA . GLN A 1 107 ? -7.915 -7.682 -9.627 1.00 92.75 107 GLN A CA 1
ATOM 854 C C . GLN A 1 107 ? -7.478 -6.967 -8.343 1.00 92.75 107 GLN A C 1
ATOM 856 O O . GLN A 1 107 ? -6.928 -5.864 -8.436 1.00 92.75 107 GLN A O 1
ATOM 861 N N . PRO A 1 108 ? -7.655 -7.586 -7.162 1.00 92.81 108 PRO A N 1
ATOM 862 C CA . PRO A 1 108 ? -7.222 -6.983 -5.912 1.00 92.81 108 PRO A CA 1
ATOM 863 C C . PRO A 1 108 ? -5.700 -6.855 -5.851 1.00 92.81 108 PRO A C 1
ATOM 865 O O . PRO A 1 108 ? -4.962 -7.657 -6.444 1.00 92.81 108 PRO A O 1
ATOM 868 N N . LEU A 1 109 ? -5.243 -5.877 -5.072 1.00 97.56 109 LEU A N 1
ATOM 869 C CA . LEU A 1 109 ? -3.839 -5.730 -4.715 1.00 97.56 109 LEU A CA 1
ATOM 870 C C . LEU A 1 109 ? -3.449 -6.804 -3.689 1.00 97.56 109 LEU A C 1
ATOM 872 O O . LEU A 1 109 ? -4.192 -7.114 -2.755 1.00 97.56 109 LEU A O 1
ATOM 876 N N . GLY A 1 110 ? -2.255 -7.367 -3.845 1.00 97.94 110 GLY A N 1
ATOM 877 C CA . GLY A 1 110 ? -1.667 -8.280 -2.872 1.00 97.94 110 GLY A CA 1
ATOM 878 C C . GLY A 1 110 ? -0.971 -7.490 -1.773 1.00 97.94 110 GLY A C 1
ATOM 879 O O . GLY A 1 110 ? 0.004 -6.803 -2.056 1.00 97.94 110 GLY A O 1
ATOM 880 N N . ILE A 1 111 ? -1.439 -7.587 -0.531 1.00 98.31 111 ILE A N 1
ATOM 881 C CA . ILE A 1 111 ? -0.863 -6.865 0.610 1.00 98.31 111 ILE A CA 1
ATOM 882 C C . ILE A 1 111 ? -0.363 -7.888 1.624 1.00 98.31 111 ILE A C 1
ATOM 884 O O . ILE A 1 111 ? -1.144 -8.688 2.137 1.00 98.31 111 ILE A O 1
ATOM 888 N N . PHE A 1 112 ? 0.936 -7.876 1.922 1.00 98.31 112 PHE A N 1
ATOM 889 C CA . PHE A 1 112 ? 1.539 -8.891 2.785 1.00 98.31 112 PHE A CA 1
ATOM 890 C C . PHE A 1 112 ? 2.568 -8.321 3.762 1.00 98.31 112 PHE A C 1
ATOM 892 O O . PHE A 1 112 ? 3.222 -7.317 3.487 1.00 98.31 112 PHE A O 1
ATOM 899 N N . TYR A 1 113 ? 2.756 -9.020 4.883 1.00 98.25 113 TYR A N 1
ATOM 900 C CA . TYR A 1 113 ? 3.875 -8.823 5.800 1.00 98.25 113 TYR A CA 1
ATOM 901 C C . TYR A 1 113 ? 4.836 -10.010 5.700 1.00 98.25 113 TYR A C 1
ATOM 903 O O . TYR A 1 113 ? 4.438 -11.149 5.935 1.00 98.25 113 TYR A O 1
ATOM 911 N N . ASN A 1 114 ? 6.092 -9.731 5.349 1.00 97.81 114 ASN A N 1
ATOM 912 C CA . ASN A 1 114 ? 7.209 -10.676 5.273 1.00 97.81 114 ASN A CA 1
ATOM 913 C C . ASN A 1 114 ? 6.928 -11.969 4.473 1.00 97.81 114 ASN A C 1
ATOM 915 O O . ASN A 1 114 ? 7.504 -13.021 4.743 1.00 97.81 114 ASN A O 1
ATOM 919 N N . GLN A 1 115 ? 6.036 -11.884 3.488 1.00 97.38 115 GLN A N 1
ATOM 920 C CA . GLN A 1 115 ? 5.682 -12.951 2.553 1.00 97.38 115 GLN A CA 1
ATOM 921 C C . GLN A 1 115 ? 5.182 -12.331 1.240 1.00 97.38 115 GLN A C 1
ATOM 923 O O . GLN A 1 115 ? 4.992 -11.119 1.159 1.00 97.38 115 GLN A O 1
ATOM 928 N N . HIS A 1 116 ? 4.962 -13.150 0.213 1.00 97.19 116 HIS A N 1
ATOM 929 C CA . HIS A 1 116 ? 4.546 -12.697 -1.123 1.00 97.19 116 HIS A CA 1
ATOM 930 C C . HIS A 1 116 ? 3.705 -13.766 -1.849 1.00 97.19 116 HIS A C 1
ATOM 932 O O . HIS A 1 116 ? 3.935 -14.092 -3.012 1.00 97.19 116 HIS A O 1
ATOM 938 N N . THR A 1 117 ? 2.755 -14.387 -1.147 1.00 96.88 117 THR A N 1
ATOM 939 C CA . THR A 1 117 ? 1.975 -15.526 -1.660 1.00 96.88 117 THR A CA 1
ATOM 940 C C . THR A 1 117 ? 1.291 -15.202 -2.990 1.00 96.88 117 THR A C 1
ATOM 942 O O . THR A 1 117 ? 0.449 -14.314 -3.054 1.00 96.88 117 THR A O 1
ATOM 945 N N . GLY A 1 118 ? 1.635 -15.938 -4.053 1.00 97.44 118 GLY A N 1
ATOM 946 C CA . GLY A 1 118 ? 1.090 -15.733 -5.405 1.00 97.44 118 GLY A CA 1
ATOM 947 C C . GLY A 1 118 ? 1.800 -14.659 -6.244 1.00 97.44 118 GLY A C 1
ATOM 948 O O . GLY A 1 118 ? 1.468 -14.490 -7.418 1.00 97.44 118 GLY A O 1
ATOM 949 N N . TYR A 1 119 ? 2.802 -13.980 -5.681 1.00 98.38 119 TYR A N 1
ATOM 950 C CA . TYR A 1 119 ? 3.581 -12.925 -6.330 1.00 98.38 119 TYR A CA 1
ATOM 951 C C . TYR A 1 119 ? 5.079 -13.257 -6.335 1.00 98.38 119 TYR A C 1
ATOM 953 O O . TYR A 1 119 ? 5.558 -14.118 -5.589 1.00 98.38 119 TYR A O 1
ATOM 961 N N . ALA A 1 120 ? 5.824 -12.595 -7.220 1.00 97.25 120 ALA A N 1
ATOM 962 C CA . ALA A 1 120 ? 7.257 -12.815 -7.363 1.00 97.25 120 ALA A CA 1
ATOM 963 C C . ALA A 1 120 ? 8.029 -12.350 -6.117 1.00 97.25 120 ALA A C 1
ATOM 965 O O . ALA A 1 120 ? 7.700 -11.333 -5.505 1.00 97.25 120 ALA A O 1
ATOM 966 N N . ALA A 1 121 ? 9.066 -13.095 -5.736 1.00 95.69 121 ALA A N 1
ATOM 967 C CA . ALA A 1 121 ? 9.912 -12.729 -4.606 1.00 95.69 121 ALA A CA 1
ATOM 968 C C . ALA A 1 121 ? 10.717 -11.461 -4.923 1.00 95.69 121 ALA A C 1
ATOM 970 O O . ALA A 1 121 ? 11.243 -11.327 -6.029 1.00 95.69 121 ALA A O 1
ATOM 971 N N . SER A 1 122 ? 10.851 -10.562 -3.944 1.00 94.50 122 SER A N 1
ATOM 972 C CA . SER A 1 122 ? 11.699 -9.385 -4.119 1.00 94.50 122 SER A CA 1
ATOM 973 C C . SER A 1 122 ? 13.179 -9.721 -4.037 1.00 94.50 122 SER A C 1
ATOM 975 O O . SER A 1 122 ? 13.586 -10.649 -3.332 1.00 94.50 122 SER A O 1
ATOM 977 N N . VAL A 1 123 ? 13.995 -8.946 -4.753 1.00 92.38 123 VAL A N 1
ATOM 978 C CA . VAL A 1 123 ? 15.436 -9.198 -4.882 1.00 92.38 123 VAL A CA 1
ATOM 979 C C . VAL A 1 123 ? 16.111 -9.092 -3.515 1.00 92.38 123 VAL A C 1
ATOM 981 O O . VAL A 1 123 ? 16.958 -9.915 -3.166 1.00 92.38 123 VAL A O 1
ATOM 984 N N . ASN A 1 124 ? 15.684 -8.120 -2.706 1.00 92.94 124 ASN A N 1
ATOM 985 C CA . ASN A 1 124 ? 16.300 -7.818 -1.420 1.00 92.94 124 ASN A CA 1
ATOM 986 C C . ASN A 1 124 ? 15.627 -8.481 -0.201 1.00 92.94 124 ASN A C 1
ATOM 988 O O . ASN A 1 124 ? 16.105 -8.286 0.920 1.00 92.94 124 ASN A O 1
ATOM 992 N N . ALA A 1 125 ? 14.569 -9.292 -0.379 1.00 93.38 125 ALA A N 1
ATOM 993 C CA . ALA A 1 125 ? 13.796 -9.898 0.719 1.00 93.38 125 ALA A CA 1
ATOM 994 C C . ALA A 1 125 ? 14.666 -10.601 1.769 1.00 93.38 125 ALA A C 1
ATOM 996 O O . ALA A 1 125 ? 14.592 -10.281 2.952 1.00 93.38 125 ALA A O 1
ATOM 997 N N . ALA A 1 126 ? 15.516 -11.537 1.341 1.00 92.62 126 ALA A N 1
ATOM 998 C CA . ALA A 1 126 ? 16.305 -12.363 2.257 1.00 92.62 126 ALA A CA 1
ATOM 999 C C . ALA A 1 126 ? 17.318 -11.555 3.087 1.00 92.62 126 ALA A C 1
ATOM 1001 O O . ALA A 1 126 ? 17.724 -11.987 4.166 1.00 92.62 126 ALA A O 1
ATOM 1002 N N . ASN A 1 127 ? 17.737 -10.390 2.589 1.00 94.06 127 ASN A N 1
ATOM 1003 C CA . ASN A 1 127 ? 18.761 -9.578 3.229 1.00 94.06 127 ASN A CA 1
ATOM 1004 C C . ASN A 1 127 ? 18.181 -8.447 4.088 1.00 94.06 127 ASN A C 1
ATOM 1006 O O . ASN A 1 127 ? 18.738 -8.157 5.146 1.00 94.06 127 ASN A O 1
ATOM 1010 N N . LEU A 1 128 ? 17.076 -7.835 3.651 1.00 94.94 128 LEU A N 1
ATOM 1011 C CA . LEU A 1 128 ? 16.500 -6.632 4.265 1.00 94.94 128 LEU A CA 1
ATOM 1012 C C . LEU A 1 128 ? 15.208 -6.881 5.057 1.00 94.94 128 LEU A C 1
ATOM 1014 O O . LEU A 1 128 ? 14.627 -5.930 5.580 1.00 94.94 128 LEU A O 1
ATOM 1018 N N . ALA A 1 129 ? 14.753 -8.135 5.152 1.00 95.50 129 ALA A N 1
ATOM 1019 C CA . ALA A 1 129 ? 13.589 -8.511 5.950 1.00 95.50 129 ALA A CA 1
ATOM 1020 C C . ALA A 1 129 ? 13.658 -7.993 7.407 1.00 95.50 129 ALA A C 1
ATOM 1022 O O . ALA A 1 129 ? 14.753 -7.885 7.973 1.00 95.50 129 ALA A O 1
ATOM 1023 N N . PRO A 1 130 ? 12.501 -7.755 8.058 1.00 97.75 130 PRO A N 1
ATOM 1024 C CA . PRO A 1 130 ? 11.131 -7.892 7.530 1.00 97.75 130 PRO A CA 1
ATOM 1025 C C . PRO A 1 130 ? 10.753 -6.850 6.462 1.00 97.75 130 PRO A C 1
ATOM 1027 O O . PRO A 1 130 ? 11.471 -5.873 6.258 1.00 97.75 130 PRO A O 1
ATOM 1030 N N . TYR A 1 131 ? 9.624 -7.050 5.774 1.00 98.25 131 TYR A N 1
ATOM 1031 C CA . TYR A 1 131 ? 9.114 -6.124 4.752 1.00 98.25 131 TYR A CA 1
ATOM 1032 C C . TYR A 1 131 ? 7.583 -6.098 4.671 1.00 98.25 131 TYR A C 1
ATOM 1034 O O . TYR A 1 131 ? 6.923 -7.078 5.014 1.00 98.25 131 TYR A O 1
ATOM 1042 N N . LEU A 1 132 ? 7.022 -4.989 4.184 1.00 98.69 132 LEU A N 1
ATOM 1043 C CA . LEU A 1 132 ? 5.659 -4.934 3.650 1.00 98.69 132 LEU A CA 1
ATOM 1044 C C . LEU A 1 132 ? 5.715 -5.120 2.134 1.00 98.69 132 LEU A C 1
ATOM 1046 O O . LEU A 1 132 ? 6.594 -4.567 1.477 1.00 98.69 132 LEU A O 1
ATOM 1050 N N . TYR A 1 133 ? 4.782 -5.881 1.579 1.00 98.75 133 TYR A N 1
ATOM 1051 C CA . TYR A 1 133 ? 4.713 -6.180 0.153 1.00 98.75 133 TYR A CA 1
ATOM 1052 C C . TYR A 1 133 ? 3.397 -5.663 -0.422 1.00 98.75 133 TYR A C 1
ATOM 1054 O O . TYR A 1 133 ? 2.336 -5.946 0.133 1.00 98.75 133 TYR A O 1
ATOM 1062 N N . LEU A 1 134 ? 3.481 -4.953 -1.544 1.00 98.75 134 LEU A N 1
ATOM 1063 C CA . LEU A 1 134 ? 2.358 -4.505 -2.356 1.00 98.75 134 LEU A CA 1
ATOM 1064 C C . LEU A 1 134 ? 2.509 -5.078 -3.771 1.00 98.75 134 LEU A C 1
ATOM 1066 O O . LEU A 1 134 ? 3.350 -4.627 -4.542 1.00 98.75 134 LEU A O 1
ATOM 1070 N N . GLY A 1 135 ? 1.700 -6.073 -4.116 1.00 98.38 135 GLY A N 1
ATOM 1071 C CA . GLY A 1 135 ? 1.657 -6.694 -5.437 1.00 98.38 135 GLY A CA 1
ATOM 1072 C C . GLY A 1 135 ? 0.494 -6.171 -6.274 1.00 98.38 135 GLY A C 1
ATOM 1073 O O . GLY A 1 135 ? -0.633 -6.111 -5.790 1.00 98.38 135 GLY A O 1
ATOM 1074 N N . PHE A 1 136 ? 0.744 -5.847 -7.541 1.00 98.00 136 PHE A N 1
ATOM 1075 C CA . PHE A 1 136 ? -0.289 -5.372 -8.467 1.00 98.00 136 PHE A CA 1
ATOM 1076 C C . PHE A 1 136 ? -0.875 -6.520 -9.287 1.00 98.00 136 PHE A C 1
ATOM 1078 O O . PHE A 1 136 ? -2.090 -6.692 -9.336 1.00 98.00 136 PHE A O 1
ATOM 1085 N N . LEU A 1 137 ? -0.026 -7.357 -9.887 1.00 97.19 137 LEU A N 1
ATOM 1086 C CA . LEU A 1 137 ? -0.464 -8.470 -10.728 1.00 97.19 137 LEU A CA 1
ATOM 1087 C C . LEU A 1 137 ? 0.160 -9.797 -10.249 1.00 97.19 137 LEU A C 1
ATOM 1089 O O . LEU A 1 137 ? 1.384 -9.876 -10.135 1.00 97.19 137 LEU A O 1
ATOM 1093 N N . PRO A 1 138 ? -0.637 -10.840 -9.942 1.00 97.50 138 PRO A N 1
ATOM 1094 C CA . PRO A 1 138 ? -0.107 -12.130 -9.498 1.00 97.50 138 PRO A CA 1
ATOM 1095 C C . PRO A 1 138 ? 0.668 -12.834 -10.618 1.00 97.50 138 PRO A C 1
ATOM 1097 O O . PRO A 1 138 ? 0.412 -12.604 -11.801 1.00 97.50 138 PRO A O 1
ATOM 1100 N N . ILE A 1 139 ? 1.573 -13.756 -10.263 1.00 97.81 139 ILE A N 1
ATOM 1101 C CA . ILE A 1 139 ? 2.429 -14.485 -11.225 1.00 97.81 139 ILE A CA 1
ATOM 1102 C C . ILE A 1 139 ? 1.601 -15.185 -12.313 1.00 97.81 139 ILE A C 1
ATOM 1104 O O . ILE A 1 139 ? 2.021 -15.225 -13.469 1.00 97.81 139 ILE A O 1
ATOM 1108 N N . SER A 1 140 ? 0.426 -15.713 -11.953 1.00 96.00 140 SER A N 1
ATOM 1109 C CA . SER A 1 140 ? -0.495 -16.397 -12.873 1.00 96.00 140 SER A CA 1
ATOM 1110 C C . SER A 1 140 ? -0.974 -15.519 -14.030 1.00 96.00 140 SER A C 1
ATOM 1112 O O . SER A 1 140 ? -1.374 -16.049 -15.059 1.00 96.00 140 SER A O 1
ATOM 1114 N N . LEU A 1 141 ? -0.932 -14.196 -13.865 1.00 95.81 141 LEU A N 1
ATOM 1115 C CA . LEU A 1 141 ? -1.264 -13.219 -14.896 1.00 95.81 141 LEU A CA 1
ATOM 1116 C C . LEU A 1 141 ? -0.006 -12.522 -15.426 1.00 95.81 141 LEU A C 1
ATOM 1118 O O . LEU A 1 141 ? 0.086 -12.238 -16.617 1.00 95.81 141 LEU A O 1
ATOM 1122 N N . ALA A 1 142 ? 0.976 -12.249 -14.567 1.00 96.50 142 ALA A N 1
ATOM 1123 C CA . ALA A 1 142 ? 2.158 -11.474 -14.922 1.00 96.50 142 ALA A CA 1
ATOM 1124 C C . ALA A 1 142 ? 3.184 -12.242 -15.779 1.00 96.50 142 ALA A C 1
ATOM 1126 O O . ALA A 1 142 ? 4.014 -11.610 -16.426 1.00 96.50 142 ALA A O 1
ATOM 1127 N N . ASN A 1 143 ? 3.142 -13.579 -15.844 1.00 96.44 143 ASN A N 1
ATOM 1128 C CA . ASN A 1 143 ? 4.102 -14.385 -16.623 1.00 96.44 143 ASN A CA 1
ATOM 1129 C C . ASN A 1 143 ? 3.815 -14.447 -18.145 1.00 96.44 143 ASN A C 1
ATOM 1131 O O . ASN A 1 143 ? 4.251 -15.366 -18.849 1.00 96.44 143 ASN A O 1
ATOM 1135 N N . HIS A 1 144 ? 3.078 -13.470 -18.667 1.00 95.62 144 HIS A N 1
ATOM 1136 C CA . HIS A 1 144 ? 2.668 -13.386 -20.062 1.00 95.62 144 HIS A CA 1
ATOM 1137 C C . HIS A 1 144 ? 3.155 -12.089 -20.710 1.00 95.62 144 HIS A C 1
ATOM 1139 O O . HIS A 1 144 ? 3.553 -11.143 -20.036 1.00 95.62 144 HIS A O 1
ATOM 1145 N N . VAL A 1 145 ? 3.106 -12.047 -22.044 1.00 96.25 145 VAL A N 1
ATOM 1146 C CA . VAL A 1 145 ? 3.296 -10.799 -22.789 1.00 96.25 145 VAL A CA 1
ATOM 1147 C C . VAL A 1 145 ? 1.980 -10.034 -22.753 1.00 96.25 145 VAL A C 1
ATOM 1149 O O . VAL A 1 145 ? 1.105 -10.248 -23.589 1.00 96.25 145 VAL A O 1
ATOM 1152 N N . ASN A 1 146 ? 1.807 -9.204 -21.730 1.00 95.44 146 ASN A N 1
ATOM 1153 C CA . ASN A 1 146 ? 0.579 -8.462 -21.473 1.00 95.44 146 ASN A CA 1
ATOM 1154 C C . ASN A 1 146 ? 0.865 -7.048 -20.946 1.00 95.44 146 ASN A C 1
ATOM 1156 O O . ASN A 1 146 ? 1.981 -6.761 -20.502 1.00 95.44 146 ASN A O 1
ATOM 1160 N N . PRO A 1 147 ? -0.136 -6.149 -20.992 1.00 96.50 147 PRO A N 1
ATOM 1161 C CA . PRO A 1 147 ? -0.062 -4.881 -20.287 1.00 96.50 147 PRO A CA 1
ATOM 1162 C C . PRO A 1 147 ? 0.091 -5.118 -18.784 1.00 96.50 147 PRO A C 1
ATOM 1164 O O . PRO A 1 147 ? -0.647 -5.914 -18.197 1.00 96.50 147 PRO A O 1
ATOM 1167 N N . GLN A 1 148 ? 1.035 -4.418 -18.171 1.00 96.50 148 GLN A N 1
ATOM 1168 C CA . GLN A 1 148 ? 1.291 -4.409 -16.735 1.00 96.50 148 GLN A CA 1
ATOM 1169 C C . GLN A 1 148 ? 1.595 -2.987 -16.281 1.00 96.50 148 GLN A C 1
ATOM 1171 O O . GLN A 1 148 ? 1.829 -2.101 -17.099 1.00 96.50 148 GLN A O 1
ATOM 1176 N N . GLY A 1 149 ? 1.597 -2.763 -14.974 1.00 96.50 149 GLY A N 1
ATOM 1177 C CA . GLY A 1 149 ? 1.886 -1.463 -14.393 1.00 96.50 149 GLY A CA 1
ATOM 1178 C C . GLY A 1 149 ? 1.050 -1.233 -13.154 1.00 96.50 149 GLY A C 1
ATOM 1179 O O . GLY A 1 149 ? 0.640 -2.179 -12.483 1.00 96.50 149 GLY A O 1
ATOM 1180 N N . TYR A 1 150 ? 0.789 0.033 -12.879 1.00 97.62 150 TYR A N 1
ATOM 1181 C CA . TYR A 1 150 ? -0.037 0.457 -11.763 1.00 97.62 150 TYR A CA 1
ATOM 1182 C C . TYR A 1 150 ? -0.802 1.720 -12.145 1.00 97.62 150 TYR A C 1
ATOM 1184 O O . TYR A 1 150 ? -0.468 2.420 -13.105 1.00 97.62 150 TYR A O 1
ATOM 1192 N N . ARG A 1 151 ? -1.828 2.035 -11.368 1.00 97.75 151 ARG A N 1
ATOM 1193 C CA . ARG A 1 151 ? -2.549 3.298 -11.460 1.00 97.75 151 ARG A CA 1
ATOM 1194 C C . ARG A 1 151 ? -2.280 4.101 -10.193 1.00 97.75 151 ARG A C 1
ATOM 1196 O O . ARG A 1 151 ? -2.251 3.536 -9.104 1.00 97.75 151 ARG A O 1
ATOM 1203 N N . ALA A 1 152 ? -2.019 5.395 -10.346 1.00 98.00 152 ALA A N 1
ATOM 1204 C CA . ALA A 1 152 ? -1.727 6.304 -9.242 1.00 98.00 152 ALA A CA 1
ATOM 1205 C C . ALA A 1 152 ? -2.565 7.578 -9.387 1.00 98.00 152 ALA A C 1
ATOM 1207 O O . ALA A 1 152 ? -2.549 8.202 -10.449 1.00 98.00 152 ALA A O 1
ATOM 1208 N N . ASN A 1 153 ? -3.324 7.943 -8.347 1.00 95.88 153 ASN A N 1
ATOM 1209 C CA . ASN A 1 153 ? -4.244 9.093 -8.341 1.00 95.88 153 ASN A CA 1
ATOM 1210 C C . ASN A 1 153 ? -5.143 9.163 -9.586 1.00 95.88 153 ASN A C 1
ATOM 1212 O O . ASN A 1 153 ? -5.377 10.217 -10.172 1.00 95.88 153 ASN A O 1
ATOM 1216 N N . GLY A 1 154 ? -5.647 8.007 -10.011 1.00 93.88 154 GLY A N 1
ATOM 1217 C CA . GLY A 1 154 ? -6.550 7.926 -11.143 1.00 93.88 154 GLY A CA 1
ATOM 1218 C C . GLY A 1 154 ? -5.890 7.991 -12.531 1.00 93.88 154 GLY A C 1
ATOM 1219 O O . GLY A 1 154 ? -6.604 8.050 -13.540 1.00 93.88 154 GLY A O 1
ATOM 1220 N N . GLN A 1 155 ? -4.560 7.934 -12.616 1.00 97.19 155 GLN A N 1
ATOM 1221 C CA . GLN A 1 155 ? -3.812 7.880 -13.873 1.00 97.19 155 GLN A CA 1
ATOM 1222 C C . GLN A 1 155 ? -3.112 6.527 -14.043 1.00 97.19 155 GLN A C 1
ATOM 1224 O O . GLN A 1 155 ? -2.432 6.062 -13.132 1.00 97.19 155 GLN A O 1
ATOM 1229 N N . ASP A 1 156 ? -3.278 5.899 -15.209 1.00 97.12 156 ASP A N 1
ATOM 1230 C CA . ASP A 1 156 ? -2.642 4.618 -15.528 1.00 97.12 156 ASP A CA 1
ATOM 1231 C C . ASP A 1 156 ? -1.202 4.850 -15.998 1.00 97.12 156 ASP A C 1
ATOM 1233 O O . ASP A 1 156 ? -0.954 5.632 -16.919 1.00 97.12 156 ASP A O 1
ATOM 1237 N N . PHE A 1 157 ? -0.269 4.115 -15.400 1.00 96.94 157 PHE A N 1
ATOM 1238 C CA . PHE A 1 157 ? 1.118 4.031 -15.829 1.00 96.94 157 PHE A CA 1
ATOM 1239 C C . PHE A 1 157 ? 1.418 2.577 -16.156 1.00 96.94 157 PHE A C 1
ATOM 1241 O O . PHE A 1 157 ? 1.592 1.739 -15.270 1.00 96.94 157 PHE A O 1
ATOM 1248 N N . ASN A 1 158 ? 1.420 2.267 -17.448 1.00 95.25 158 ASN A N 1
ATOM 1249 C CA . ASN A 1 158 ? 1.547 0.905 -17.930 1.00 95.25 158 ASN A CA 1
ATOM 1250 C C . ASN A 1 158 ? 2.681 0.750 -18.942 1.00 95.25 158 ASN A C 1
ATOM 1252 O O . ASN A 1 158 ? 3.227 1.710 -19.484 1.00 95.25 158 ASN A O 1
ATOM 1256 N N . PHE A 1 159 ? 3.049 -0.503 -19.145 1.00 95.25 159 PHE A N 1
ATOM 1257 C CA . PHE A 1 159 ? 4.028 -0.967 -20.108 1.00 95.25 159 PHE A CA 1
ATOM 1258 C C . PHE A 1 159 ? 3.595 -2.354 -20.593 1.00 95.25 159 PHE A C 1
ATOM 1260 O O . PHE A 1 159 ? 2.693 -2.974 -20.026 1.00 95.25 159 PHE A O 1
ATOM 1267 N N . VAL A 1 160 ? 4.235 -2.854 -21.644 1.00 95.69 160 VAL A N 1
ATOM 1268 C CA . VAL A 1 160 ? 4.042 -4.235 -22.099 1.00 95.69 160 VAL A CA 1
ATOM 1269 C C . VAL A 1 160 ? 5.187 -5.077 -21.563 1.00 95.69 160 VAL A C 1
ATOM 1271 O O . VAL A 1 160 ? 6.342 -4.782 -21.868 1.00 95.69 160 VAL A O 1
ATOM 1274 N N . ASN A 1 161 ? 4.868 -6.126 -20.802 1.00 95.44 161 ASN A N 1
ATOM 1275 C CA . ASN A 1 161 ? 5.864 -7.089 -20.346 1.00 95.44 161 ASN A CA 1
ATOM 1276 C C . ASN A 1 161 ? 6.439 -7.848 -21.545 1.00 95.44 161 ASN A C 1
ATOM 1278 O O . ASN A 1 161 ? 5.782 -8.717 -22.117 1.00 95.44 161 ASN A O 1
ATOM 1282 N N . CYS A 1 162 ? 7.646 -7.493 -21.972 1.00 92.81 162 CYS A N 1
ATOM 1283 C CA . CYS A 1 162 ? 8.188 -7.973 -23.240 1.00 92.81 162 CYS A CA 1
ATOM 1284 C C . CYS A 1 162 ? 8.837 -9.362 -23.141 1.00 92.81 162 CYS A C 1
ATOM 1286 O O . CYS A 1 162 ? 8.961 -10.049 -24.156 1.00 92.81 162 CYS A O 1
ATOM 1288 N N . ASP A 1 163 ? 9.218 -9.792 -21.937 1.00 94.25 163 ASP A N 1
ATOM 1289 C CA . ASP A 1 163 ? 10.017 -10.998 -21.699 1.00 94.25 163 ASP A CA 1
ATOM 1290 C C . ASP A 1 163 ? 9.342 -12.023 -20.776 1.00 94.25 163 ASP A C 1
ATOM 1292 O O . ASP A 1 163 ? 9.930 -13.068 -20.495 1.00 94.25 163 ASP A O 1
ATOM 1296 N N . ARG A 1 164 ? 8.090 -11.766 -20.366 1.00 96.06 164 ARG A N 1
ATOM 1297 C CA . ARG A 1 164 ? 7.291 -12.624 -19.469 1.00 96.06 164 ARG A CA 1
ATOM 1298 C C . ARG A 1 164 ? 7.823 -12.694 -18.038 1.00 96.06 164 ARG A C 1
ATOM 1300 O O . ARG A 1 164 ? 7.426 -13.584 -17.283 1.00 96.06 164 ARG A O 1
ATOM 1307 N N . ASN A 1 165 ? 8.694 -11.772 -17.634 1.00 94.94 165 ASN A N 1
ATOM 1308 C CA . ASN A 1 165 ? 9.113 -11.669 -16.245 1.00 94.94 165 ASN A CA 1
ATOM 1309 C C . ASN A 1 165 ? 7.894 -11.311 -15.366 1.00 94.94 165 ASN A C 1
ATOM 1311 O O . ASN A 1 165 ? 7.244 -10.300 -15.629 1.00 94.94 165 ASN A O 1
ATOM 1315 N N . PRO A 1 166 ? 7.559 -12.105 -14.335 1.00 96.75 166 PRO A N 1
ATOM 1316 C CA . PRO A 1 166 ? 6.310 -11.948 -13.595 1.00 96.75 166 PRO A CA 1
ATOM 1317 C C . PRO A 1 166 ? 6.354 -10.878 -12.490 1.00 96.75 166 PRO A C 1
ATOM 1319 O O . PRO A 1 166 ? 5.448 -10.831 -11.658 1.00 96.75 166 PRO A O 1
ATOM 1322 N N . ASN A 1 167 ? 7.404 -10.057 -12.419 1.00 96.69 167 ASN A N 1
ATOM 1323 C CA . ASN A 1 167 ? 7.534 -9.037 -11.381 1.00 96.69 167 ASN A CA 1
ATOM 1324 C C . ASN A 1 167 ? 6.473 -7.942 -11.544 1.00 96.69 167 ASN A C 1
ATOM 1326 O O . ASN A 1 167 ? 6.304 -7.371 -12.617 1.00 96.69 167 ASN A O 1
ATOM 1330 N N . SER A 1 168 ? 5.747 -7.640 -10.471 1.00 97.56 168 SER A N 1
ATOM 1331 C CA . SER A 1 168 ? 4.706 -6.614 -10.473 1.00 97.56 168 SER A CA 1
ATOM 1332 C C . SER A 1 168 ? 4.437 -6.147 -9.043 1.00 97.56 168 SER A C 1
ATOM 1334 O O . SER A 1 168 ? 3.404 -6.471 -8.451 1.00 97.56 168 SER A O 1
ATOM 1336 N N . TYR A 1 169 ? 5.418 -5.474 -8.433 1.00 98.12 169 TYR A N 1
ATOM 1337 C CA . TYR A 1 169 ? 5.364 -5.183 -7.002 1.00 98.12 169 TYR A CA 1
ATOM 1338 C C . TYR A 1 169 ? 6.143 -3.947 -6.558 1.00 98.12 169 TYR A C 1
ATOM 1340 O O . TYR A 1 169 ? 7.100 -3.513 -7.205 1.00 98.12 169 TYR A O 1
ATOM 1348 N N . PHE A 1 170 ? 5.743 -3.439 -5.390 1.00 97.94 170 PHE A N 1
ATOM 1349 C CA . PHE A 1 170 ? 6.482 -2.526 -4.521 1.00 97.94 170 PHE A CA 1
ATOM 1350 C C . PHE A 1 170 ? 6.738 -3.246 -3.183 1.00 97.94 170 PHE A C 1
ATOM 1352 O O . PHE A 1 170 ? 5.846 -3.909 -2.651 1.00 97.94 170 PHE A O 1
ATOM 1359 N N . VAL A 1 171 ? 7.933 -3.117 -2.608 1.00 98.12 171 VAL A N 1
ATOM 1360 C CA . VAL A 1 171 ? 8.296 -3.692 -1.302 1.00 98.12 171 VAL A CA 1
ATOM 1361 C C . VAL A 1 171 ? 8.942 -2.635 -0.422 1.00 98.12 171 VAL A C 1
ATOM 1363 O O . VAL A 1 171 ? 9.814 -1.913 -0.884 1.00 98.12 171 VAL A O 1
ATOM 1366 N N . PHE A 1 172 ? 8.545 -2.576 0.848 1.00 98.00 172 PHE A N 1
ATOM 1367 C CA . PHE A 1 172 ? 8.989 -1.593 1.838 1.00 98.00 172 PHE A CA 1
ATOM 1368 C C . PHE A 1 172 ? 9.736 -2.314 2.966 1.00 98.00 172 PHE A C 1
ATOM 1370 O O . PHE A 1 172 ? 9.150 -3.155 3.652 1.00 98.00 172 PHE A O 1
ATOM 1377 N N . TYR A 1 173 ? 11.025 -2.030 3.151 1.00 97.25 173 TYR A N 1
ATOM 1378 C CA . TYR A 1 173 ? 11.908 -2.815 4.021 1.00 97.25 173 TYR A CA 1
ATOM 1379 C C . TYR A 1 173 ? 12.106 -2.194 5.398 1.00 97.25 173 TYR A C 1
ATOM 1381 O O . TYR A 1 173 ? 12.515 -1.042 5.516 1.00 97.25 173 TYR A O 1
ATOM 1389 N N . PHE A 1 174 ? 11.898 -2.994 6.447 1.00 97.19 174 PHE A N 1
ATOM 1390 C CA . PHE A 1 174 ? 12.152 -2.587 7.833 1.00 97.19 174 PHE A CA 1
ATOM 1391 C C . PHE A 1 174 ? 13.656 -2.485 8.098 1.00 97.19 174 PHE A C 1
ATOM 1393 O O . PHE A 1 174 ? 14.087 -1.594 8.822 1.00 97.19 174 PHE A O 1
ATOM 1400 N N . ASN A 1 175 ? 14.446 -3.394 7.508 1.00 95.25 175 ASN A N 1
ATOM 1401 C CA . ASN A 1 175 ? 15.908 -3.427 7.583 1.00 95.25 175 ASN A CA 1
ATOM 1402 C C . ASN A 1 175 ? 16.479 -3.118 8.991 1.00 95.25 175 ASN A C 1
ATOM 1404 O O . ASN A 1 175 ? 17.316 -2.223 9.143 1.00 95.25 175 ASN A O 1
ATOM 1408 N N . PRO A 1 176 ? 16.074 -3.860 10.041 1.00 95.00 176 PRO A N 1
ATOM 1409 C CA . PRO A 1 176 ? 16.408 -3.532 11.434 1.00 95.00 176 PRO A CA 1
ATOM 1410 C C . PRO A 1 176 ? 17.911 -3.605 11.743 1.00 95.00 176 PRO A C 1
ATOM 1412 O O . PRO A 1 176 ? 18.371 -3.085 12.752 1.00 95.00 176 PRO A O 1
ATOM 1415 N N . ASN A 1 177 ? 18.680 -4.271 10.878 1.00 93.94 177 ASN A N 1
ATOM 1416 C CA . ASN A 1 177 ? 20.125 -4.431 11.017 1.00 93.94 177 ASN A CA 1
ATOM 1417 C C . ASN A 1 177 ? 20.921 -3.451 10.140 1.00 93.94 177 ASN A C 1
ATOM 1419 O O . ASN A 1 177 ? 22.133 -3.617 10.018 1.00 93.94 177 ASN A O 1
ATOM 1423 N N . HIS A 1 178 ? 20.257 -2.482 9.494 1.00 91.44 178 HIS A N 1
ATOM 1424 C CA . HIS A 1 178 ? 20.878 -1.478 8.622 1.00 91.44 178 HIS A CA 1
ATOM 1425 C C . HIS A 1 178 ? 21.806 -2.085 7.556 1.00 91.44 178 HIS A C 1
ATOM 1427 O O . HIS A 1 178 ? 22.889 -1.574 7.268 1.00 91.44 178 HIS A O 1
ATOM 1433 N N . LYS A 1 179 ? 21.399 -3.221 6.983 1.00 92.06 179 LYS A N 1
ATOM 1434 C CA . LYS A 1 179 ? 22.164 -3.901 5.938 1.00 92.06 179 LYS A CA 1
ATOM 1435 C C . LYS A 1 179 ? 22.024 -3.150 4.619 1.00 92.06 179 LYS A C 1
ATOM 1437 O O . LYS A 1 179 ? 20.975 -2.586 4.323 1.00 92.06 179 LYS A O 1
ATOM 1442 N N . LEU A 1 180 ? 23.071 -3.189 3.803 1.00 89.38 180 LEU A N 1
ATOM 1443 C CA . LEU A 1 180 ? 23.017 -2.674 2.436 1.00 89.38 180 LEU A CA 1
ATOM 1444 C C . LEU A 1 180 ? 22.209 -3.624 1.540 1.00 89.38 180 LEU A C 1
ATOM 1446 O O . LEU A 1 180 ? 22.326 -4.837 1.728 1.00 89.38 180 LEU A O 1
ATOM 1450 N N . PRO A 1 181 ? 21.437 -3.124 0.559 1.00 87.88 181 PRO A N 1
ATOM 1451 C CA . PRO A 1 181 ? 20.757 -3.965 -0.425 1.00 87.88 181 PRO A CA 1
ATOM 1452 C C . PRO A 1 181 ? 21.746 -4.828 -1.225 1.00 87.88 181 PRO A C 1
ATOM 1454 O O . PRO A 1 181 ? 22.866 -4.413 -1.527 1.00 87.88 181 PRO A O 1
ATOM 1457 N N . ILE A 1 182 ? 21.313 -6.029 -1.604 1.00 83.44 182 ILE A N 1
ATOM 1458 C CA . ILE A 1 182 ? 22.039 -6.964 -2.466 1.00 83.44 182 ILE A CA 1
ATOM 1459 C C . ILE A 1 182 ? 21.256 -7.070 -3.777 1.00 83.44 182 ILE A C 1
ATOM 1461 O O . ILE A 1 182 ? 20.168 -7.632 -3.800 1.00 83.44 182 ILE A O 1
ATOM 1465 N N . GLY A 1 183 ? 21.791 -6.543 -4.882 1.00 72.56 183 GLY A N 1
ATOM 1466 C CA . GLY A 1 183 ? 21.107 -6.620 -6.178 1.00 72.56 183 GLY A CA 1
ATOM 1467 C C . GLY A 1 183 ? 21.507 -5.525 -7.162 1.00 72.56 183 GLY A C 1
ATOM 1468 O O . GLY A 1 183 ? 22.671 -5.132 -7.222 1.00 72.56 183 GLY A O 1
ATOM 1469 N N . TYR A 1 184 ? 20.535 -5.036 -7.937 1.00 64.69 184 TYR A N 1
ATOM 1470 C CA . TYR A 1 184 ? 20.665 -4.057 -9.031 1.00 64.69 184 TYR A CA 1
ATOM 1471 C C . TYR A 1 184 ? 21.080 -2.637 -8.588 1.00 64.69 184 TYR A C 1
ATOM 1473 O O . TYR A 1 184 ? 20.641 -1.652 -9.163 1.00 64.69 184 TYR A O 1
ATOM 1481 N N . VAL A 1 185 ? 21.975 -2.506 -7.609 1.00 56.41 185 VAL A N 1
ATOM 1482 C CA . VAL A 1 185 ? 22.459 -1.215 -7.091 1.00 56.41 185 VAL A CA 1
ATOM 1483 C C . VAL A 1 185 ? 23.211 -0.413 -8.170 1.00 56.41 185 VAL A C 1
ATOM 1485 O O . VAL A 1 185 ? 23.320 0.795 -8.052 1.00 56.41 185 VAL A O 1
ATOM 1488 N N . ASN A 1 186 ? 23.705 -1.063 -9.238 1.00 53.84 186 ASN A N 1
ATOM 1489 C CA . ASN A 1 186 ? 24.543 -0.428 -10.270 1.00 53.84 186 ASN A CA 1
ATOM 1490 C C . ASN A 1 186 ? 24.392 -0.997 -11.700 1.00 53.84 186 ASN A C 1
ATOM 1492 O O . ASN A 1 186 ? 25.287 -0.779 -12.517 1.00 53.84 186 ASN A O 1
ATOM 1496 N N . ARG A 1 187 ? 23.358 -1.798 -12.025 1.00 52.59 187 ARG A N 1
ATOM 1497 C CA . ARG A 1 187 ? 23.400 -2.608 -13.270 1.00 52.59 187 ARG A CA 1
ATOM 1498 C C . ARG A 1 187 ? 22.456 -2.271 -14.418 1.00 52.59 187 ARG A C 1
ATOM 1500 O O . ARG A 1 187 ? 22.916 -2.513 -15.526 1.00 52.59 187 ARG A O 1
ATOM 1507 N N . CYS A 1 188 ? 21.248 -1.728 -14.233 1.00 63.78 188 CYS A N 1
ATOM 1508 C CA . CYS A 1 188 ? 20.379 -1.227 -15.324 1.00 63.78 188 CYS A CA 1
ATOM 1509 C C . CYS A 1 188 ? 18.914 -1.019 -14.873 1.00 63.78 188 CYS A C 1
ATOM 1511 O O . CYS A 1 188 ? 18.508 -1.534 -13.836 1.00 63.78 188 CYS A O 1
ATOM 1513 N N . CYS A 1 189 ? 18.141 -0.350 -15.750 1.00 69.69 189 CYS A N 1
ATOM 1514 C CA . CYS A 1 189 ? 16.680 -0.455 -15.952 1.00 69.69 189 CYS A CA 1
ATOM 1515 C C . CYS A 1 189 ? 15.721 0.434 -15.140 1.00 69.69 189 CYS A C 1
ATOM 1517 O O . CYS A 1 189 ? 14.516 0.171 -15.158 1.00 69.69 189 CYS A O 1
ATOM 1519 N N . GLU A 1 190 ? 16.183 1.506 -14.500 1.00 76.88 190 GLU A N 1
ATOM 1520 C CA . GLU A 1 190 ? 15.255 2.497 -13.943 1.00 76.88 190 GLU A CA 1
ATOM 1521 C C . GLU A 1 190 ? 14.575 3.290 -15.071 1.00 76.88 190 GLU A C 1
ATOM 1523 O O . GLU A 1 190 ? 15.227 3.976 -15.859 1.00 76.88 190 GLU A O 1
ATOM 1528 N N . SER A 1 191 ? 13.253 3.166 -15.175 1.00 84.44 191 SER A N 1
ATOM 1529 C CA . SER A 1 191 ? 12.433 3.871 -16.162 1.00 84.44 191 SER A CA 1
ATOM 1530 C C . SER A 1 191 ? 11.628 4.997 -15.510 1.00 84.44 191 SER A C 1
ATOM 1532 O O . SER A 1 191 ? 11.459 5.050 -14.290 1.00 84.44 191 SER A O 1
ATOM 1534 N N . THR A 1 192 ? 11.062 5.896 -16.321 1.00 88.25 192 THR A N 1
ATOM 1535 C CA . THR A 1 192 ? 10.138 6.944 -15.841 1.00 88.25 192 THR A CA 1
ATOM 1536 C C . THR A 1 192 ? 8.930 6.359 -15.101 1.00 88.25 192 THR A C 1
ATOM 1538 O O . THR A 1 192 ? 8.407 6.975 -14.169 1.00 88.25 192 THR A O 1
ATOM 1541 N N . LEU A 1 193 ? 8.529 5.135 -15.455 1.00 92.00 193 LEU A N 1
ATOM 1542 C CA . LEU A 1 193 ? 7.489 4.375 -14.770 1.00 92.00 193 LEU A CA 1
ATOM 1543 C C . LEU A 1 193 ? 7.820 4.131 -13.291 1.00 92.00 193 LEU A C 1
ATOM 1545 O O . LEU A 1 193 ? 6.900 4.067 -12.489 1.00 92.00 193 LEU A O 1
ATOM 1549 N N . MET A 1 194 ? 9.086 4.048 -12.878 1.00 91.12 194 MET A N 1
ATOM 1550 C CA . MET A 1 194 ? 9.432 3.808 -11.465 1.00 91.12 194 MET A CA 1
ATOM 1551 C C . MET A 1 194 ? 9.111 5.001 -10.549 1.00 91.12 194 MET A C 1
ATOM 1553 O O . MET A 1 194 ? 8.866 4.820 -9.359 1.00 91.12 194 MET A O 1
ATOM 1557 N N . HIS A 1 195 ? 9.038 6.212 -11.109 1.00 90.75 195 HIS A N 1
ATOM 1558 C CA . HIS A 1 195 ? 8.834 7.457 -10.357 1.00 90.75 195 HIS A CA 1
ATOM 1559 C C . HIS A 1 195 ? 7.488 8.134 -10.623 1.00 90.75 195 HIS A C 1
ATOM 1561 O O . HIS A 1 195 ? 7.151 9.119 -9.970 1.00 90.75 195 HIS A O 1
ATOM 1567 N N . SER A 1 196 ? 6.706 7.645 -11.585 1.00 94.62 196 SER A N 1
ATOM 1568 C CA . SER A 1 196 ? 5.501 8.348 -12.036 1.00 94.62 196 SER A CA 1
ATOM 1569 C C . SER A 1 196 ? 4.476 8.552 -10.911 1.00 94.62 196 SER A C 1
ATOM 1571 O O . SER A 1 196 ? 3.908 9.639 -10.796 1.00 94.62 196 SER A O 1
ATOM 1573 N N . TRP A 1 197 ? 4.332 7.584 -9.999 1.00 95.50 197 TRP A N 1
ATOM 1574 C CA . TRP A 1 197 ? 3.494 7.711 -8.798 1.00 95.50 197 TRP A CA 1
ATOM 1575 C C . TRP A 1 197 ? 3.894 8.883 -7.882 1.00 95.50 197 TRP A C 1
ATOM 1577 O O . TRP A 1 197 ? 3.029 9.504 -7.274 1.00 95.50 197 TRP A O 1
ATOM 1587 N N . ILE A 1 198 ? 5.186 9.227 -7.814 1.00 94.12 198 ILE A N 1
ATOM 1588 C CA . ILE A 1 198 ? 5.707 10.377 -7.056 1.00 94.12 198 ILE A CA 1
ATOM 1589 C C . ILE A 1 198 ? 5.275 11.675 -7.732 1.00 94.12 198 ILE A C 1
ATOM 1591 O O . ILE A 1 198 ? 4.849 12.613 -7.062 1.00 94.12 198 ILE A O 1
ATOM 1595 N N . THR A 1 199 ? 5.367 11.732 -9.063 1.00 93.31 199 THR A N 1
ATOM 1596 C CA . THR A 1 199 ? 5.085 12.958 -9.825 1.00 93.31 199 THR A CA 1
ATOM 1597 C C . THR A 1 199 ? 3.615 13.365 -9.806 1.00 93.31 199 THR A C 1
ATOM 1599 O O . THR A 1 199 ? 3.324 14.555 -9.875 1.00 93.31 199 THR A O 1
ATOM 1602 N N . VAL A 1 200 ? 2.701 12.400 -9.671 1.00 96.44 200 VAL A N 1
ATOM 1603 C CA . VAL A 1 200 ? 1.253 12.658 -9.586 1.00 96.44 200 VAL A CA 1
ATOM 1604 C C . VAL A 1 200 ? 0.723 12.679 -8.157 1.00 96.44 200 VAL A C 1
ATOM 1606 O O . VAL A 1 200 ? -0.476 12.864 -7.949 1.00 96.44 200 VAL A O 1
ATOM 1609 N N . ALA A 1 201 ? 1.590 12.473 -7.165 1.00 96.94 201 ALA A N 1
ATOM 1610 C CA . ALA A 1 201 ? 1.207 12.496 -5.764 1.00 96.94 201 ALA A CA 1
ATOM 1611 C C . ALA A 1 201 ? 0.716 13.890 -5.344 1.00 96.94 201 ALA A C 1
ATOM 1613 O O . ALA A 1 201 ? 1.243 14.922 -5.766 1.00 96.94 201 ALA A O 1
ATOM 1614 N N . HIS A 1 202 ? -0.268 13.926 -4.451 1.00 96.31 202 HIS A N 1
ATOM 1615 C CA . HIS A 1 202 ? -0.765 15.166 -3.873 1.00 96.31 202 HIS A CA 1
ATOM 1616 C C . HIS A 1 202 ? 0.095 15.568 -2.677 1.00 96.31 202 HIS A C 1
ATOM 1618 O O . HIS A 1 202 ? 0.260 14.791 -1.737 1.00 96.31 202 HIS A O 1
ATOM 1624 N N . THR A 1 203 ? 0.632 16.789 -2.709 1.00 96.69 203 THR A N 1
ATOM 1625 C CA . THR A 1 203 ? 1.394 17.356 -1.588 1.00 96.69 203 THR A CA 1
ATOM 1626 C C . THR A 1 203 ? 0.487 17.569 -0.384 1.00 96.69 203 THR A C 1
ATOM 1628 O O . THR A 1 203 ? -0.592 18.154 -0.500 1.00 96.69 203 THR A O 1
ATOM 1631 N N . LEU A 1 204 ? 0.952 17.130 0.780 1.00 94.81 204 LEU A N 1
ATOM 1632 C CA . LEU A 1 204 ? 0.234 17.245 2.037 1.00 94.81 204 LEU A CA 1
ATOM 1633 C C . LEU A 1 204 ? 0.598 18.548 2.763 1.00 94.81 204 LEU A C 1
ATOM 1635 O O . LEU A 1 204 ? 1.770 18.938 2.791 1.00 94.81 204 LEU A O 1
ATOM 1639 N N . PRO A 1 205 ? -0.379 19.225 3.392 1.00 93.94 205 PRO A N 1
ATOM 1640 C CA . PRO A 1 205 ? -0.094 20.271 4.366 1.00 93.94 205 PRO A CA 1
ATOM 1641 C C . PRO A 1 205 ? 0.709 19.722 5.549 1.00 93.94 205 PRO A C 1
ATOM 1643 O O . PRO A 1 205 ? 0.471 18.604 6.001 1.00 93.94 205 PRO A O 1
ATOM 1646 N N . THR A 1 206 ? 1.589 20.545 6.121 1.00 94.81 206 THR A N 1
ATOM 1647 C CA . THR A 1 206 ? 2.488 20.148 7.222 1.00 94.81 206 THR A CA 1
ATOM 1648 C C . THR A 1 206 ? 1.764 19.618 8.461 1.00 94.81 206 THR A C 1
ATOM 1650 O O . THR A 1 206 ? 2.320 18.801 9.187 1.00 94.81 206 THR A O 1
ATOM 1653 N N . ALA A 1 207 ? 0.516 20.036 8.691 1.00 91.19 207 ALA A N 1
ATOM 1654 C CA . ALA A 1 207 ? -0.324 19.538 9.781 1.00 91.19 207 ALA A CA 1
ATOM 1655 C C . ALA A 1 207 ? -0.660 18.035 9.674 1.00 91.19 207 ALA A C 1
ATOM 1657 O O . ALA A 1 207 ? -1.020 17.427 10.677 1.00 91.19 207 ALA A O 1
ATOM 1658 N N . TYR A 1 208 ? -0.532 17.438 8.484 1.00 93.69 208 TYR A N 1
ATOM 1659 C CA . TYR A 1 208 ? -0.773 16.012 8.226 1.00 93.69 208 TYR A CA 1
ATOM 1660 C C . TYR A 1 208 ? 0.523 15.206 8.085 1.00 93.69 208 TYR A C 1
ATOM 1662 O O . TYR A 1 208 ? 0.490 14.045 7.667 1.00 93.69 208 TYR A O 1
ATOM 1670 N N . ASN A 1 209 ? 1.670 15.815 8.400 1.00 96.19 209 ASN A N 1
ATOM 1671 C CA . ASN A 1 209 ? 2.948 15.137 8.284 1.00 96.19 209 ASN A CA 1
ATOM 1672 C C . ASN A 1 209 ? 3.015 13.942 9.241 1.00 96.19 209 ASN A C 1
ATOM 1674 O O . ASN A 1 209 ? 2.789 14.056 10.447 1.00 96.19 209 ASN A O 1
ATOM 1678 N N . MET A 1 210 ? 3.382 12.796 8.682 1.00 97.75 210 MET A N 1
ATOM 1679 C CA . MET A 1 210 ? 3.663 11.576 9.420 1.00 97.75 210 MET A CA 1
ATOM 1680 C C . MET A 1 210 ? 5.148 11.537 9.825 1.00 97.75 210 MET A C 1
ATOM 1682 O O . MET A 1 210 ? 5.990 11.982 9.047 1.00 97.75 210 MET A O 1
ATOM 1686 N N . PRO A 1 211 ? 5.510 11.013 11.007 1.00 97.38 211 PRO A N 1
ATOM 1687 C CA . PRO A 1 211 ? 6.911 10.931 11.425 1.00 97.38 211 PRO A CA 1
ATOM 1688 C C . PRO A 1 211 ? 7.799 10.038 10.533 1.00 97.38 211 PRO A C 1
ATOM 1690 O O . PRO A 1 211 ? 7.339 9.047 9.966 1.00 97.38 211 PRO A O 1
ATOM 1693 N N . ASP A 1 212 ? 9.107 10.312 10.515 1.00 95.50 212 ASP A N 1
ATOM 1694 C CA . ASP A 1 212 ? 10.134 9.568 9.757 1.00 95.50 212 ASP A CA 1
ATOM 1695 C C . ASP A 1 212 ? 10.183 8.055 10.061 1.00 95.50 212 ASP A C 1
ATOM 1697 O O . ASP A 1 212 ? 10.662 7.258 9.245 1.00 95.50 212 ASP A O 1
ATOM 1701 N N . GLU A 1 213 ? 9.696 7.626 11.234 1.00 96.62 213 GLU A N 1
ATOM 1702 C CA . GLU A 1 213 ? 9.663 6.208 11.631 1.00 96.62 213 GLU A CA 1
ATOM 1703 C C . GLU A 1 213 ? 8.708 5.349 10.784 1.00 96.62 213 GLU A C 1
ATOM 1705 O O . GLU A 1 213 ? 8.773 4.125 10.849 1.00 96.62 213 GLU A O 1
ATOM 1710 N N . PHE A 1 214 ? 7.860 5.967 9.963 1.00 98.25 214 PHE A N 1
ATOM 1711 C CA . PHE A 1 214 ? 6.920 5.279 9.072 1.00 98.25 214 PHE A CA 1
ATOM 1712 C C . PHE A 1 214 ? 7.382 5.235 7.610 1.00 98.25 214 PHE A C 1
ATOM 1714 O O . PHE A 1 214 ? 6.681 4.681 6.768 1.00 98.25 214 PHE A O 1
ATOM 1721 N N . TYR A 1 215 ? 8.548 5.808 7.296 1.00 97.31 215 TYR A N 1
ATOM 1722 C CA . TYR A 1 215 ? 9.117 5.815 5.949 1.00 97.31 215 TYR A CA 1
ATOM 1723 C C . TYR A 1 215 ? 10.234 4.786 5.812 1.00 97.31 215 TYR A C 1
ATOM 1725 O O . TYR A 1 215 ? 11.190 4.768 6.594 1.00 97.31 215 TYR A O 1
ATOM 1733 N N . PHE A 1 216 ? 10.105 3.952 4.789 1.00 96.50 216 PHE A N 1
ATOM 1734 C CA . PHE A 1 216 ? 10.952 2.805 4.506 1.00 96.50 216 PHE A CA 1
ATOM 1735 C C . PHE A 1 216 ? 11.820 3.068 3.272 1.00 96.50 216 PHE A C 1
ATOM 1737 O O . PHE A 1 216 ? 11.400 3.777 2.349 1.00 96.50 216 PHE A O 1
ATOM 1744 N N . ASP A 1 217 ? 12.989 2.429 3.229 1.00 94.06 217 ASP A N 1
ATOM 1745 C CA . ASP A 1 217 ? 13.623 2.110 1.949 1.00 94.06 217 ASP A CA 1
ATOM 1746 C C . ASP A 1 217 ? 12.689 1.168 1.179 1.00 94.06 217 ASP A C 1
ATOM 1748 O O . ASP A 1 217 ? 12.028 0.306 1.776 1.00 94.06 217 ASP A O 1
ATOM 1752 N N . TYR A 1 218 ? 12.627 1.312 -0.142 1.00 94.62 218 TYR A N 1
ATOM 1753 C CA . TYR A 1 218 ? 11.709 0.514 -0.946 1.00 94.62 218 TYR A CA 1
ATOM 1754 C C . TYR A 1 218 ? 12.299 0.065 -2.281 1.00 94.62 218 TYR A C 1
ATOM 1756 O O . TYR A 1 218 ? 13.125 0.740 -2.896 1.00 94.62 218 TYR A O 1
ATOM 1764 N N . GLU A 1 219 ? 11.843 -1.105 -2.717 1.00 93.94 219 GLU A N 1
ATOM 1765 C CA . GLU A 1 219 ? 12.130 -1.710 -4.013 1.00 93.94 219 GLU A CA 1
ATOM 1766 C C . GLU A 1 219 ? 10.860 -1.703 -4.860 1.00 93.94 219 GLU A C 1
ATOM 1768 O O . GLU A 1 219 ? 9.791 -2.097 -4.398 1.00 93.94 219 GLU A O 1
ATOM 1773 N N . ILE A 1 220 ? 10.988 -1.301 -6.117 1.00 94.50 220 ILE A N 1
ATOM 1774 C CA . ILE A 1 220 ? 9.967 -1.455 -7.145 1.00 94.50 220 ILE A CA 1
ATOM 1775 C C . ILE A 1 220 ? 10.547 -2.365 -8.214 1.00 94.50 220 ILE A C 1
ATOM 1777 O O . ILE A 1 220 ? 11.646 -2.122 -8.712 1.00 94.50 220 ILE A O 1
ATOM 1781 N N . HIS A 1 221 ? 9.795 -3.389 -8.598 1.00 94.12 221 HIS A N 1
ATOM 1782 C CA . HIS A 1 221 ? 10.167 -4.237 -9.718 1.00 94.12 221 HIS A CA 1
ATOM 1783 C C . HIS A 1 221 ? 8.935 -4.573 -10.537 1.00 94.12 221 HIS A C 1
ATOM 1785 O O . HIS A 1 221 ? 8.003 -5.240 -10.077 1.00 94.12 221 HIS A O 1
ATOM 1791 N N . LEU A 1 222 ? 8.966 -4.117 -11.779 1.00 94.88 222 LEU A N 1
ATOM 1792 C CA . LEU A 1 222 ? 7.978 -4.426 -12.791 1.00 94.88 222 LEU A CA 1
ATOM 1793 C C . LEU A 1 222 ? 8.690 -5.188 -13.917 1.00 94.88 222 LEU A C 1
ATOM 1795 O O . LEU A 1 222 ? 9.798 -4.811 -14.304 1.00 94.88 222 LEU A O 1
ATOM 1799 N N . GLY A 1 223 ? 8.079 -6.270 -14.401 1.00 87.56 223 GLY A N 1
ATOM 1800 C CA . GLY A 1 223 ? 8.630 -7.188 -15.402 1.00 87.56 223 GLY A CA 1
ATOM 1801 C C . GLY A 1 223 ? 9.104 -6.501 -16.688 1.00 87.56 223 GLY A C 1
ATOM 1802 O O . GLY A 1 223 ? 8.899 -5.309 -16.883 1.00 87.56 223 GLY A O 1
ATOM 1803 N N . GLY A 1 224 ? 9.792 -7.215 -17.573 1.00 83.31 224 GLY A N 1
ATOM 1804 C CA . GLY A 1 224 ? 10.712 -6.631 -18.552 1.00 83.31 224 GLY A CA 1
ATOM 1805 C C . GLY A 1 224 ? 10.147 -5.547 -19.476 1.00 83.31 224 GLY A C 1
ATOM 1806 O O . GLY A 1 224 ? 9.068 -5.665 -20.047 1.00 83.31 224 GLY A O 1
ATOM 1807 N N . CYS A 1 225 ? 10.958 -4.496 -19.641 1.00 73.88 225 CYS A N 1
ATOM 1808 C CA . CYS A 1 225 ? 10.658 -3.151 -20.157 1.00 73.88 225 CYS A CA 1
ATOM 1809 C C . CYS A 1 225 ? 9.694 -2.296 -19.312 1.00 73.88 225 CYS A C 1
ATOM 1811 O O . CYS A 1 225 ? 9.432 -1.154 -19.683 1.00 73.88 225 CYS A O 1
ATOM 1813 N N . GLY A 1 226 ? 9.268 -2.784 -18.146 1.00 89.06 226 GLY A N 1
ATOM 1814 C CA . GL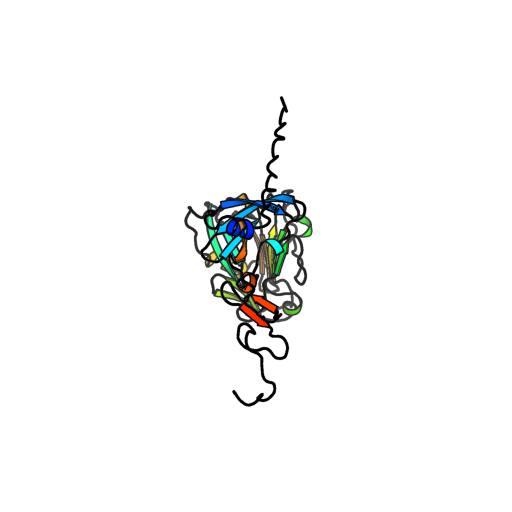Y A 1 226 ? 8.756 -1.965 -17.051 1.00 89.06 226 GLY A CA 1
ATOM 1815 C C . GLY A 1 226 ? 9.905 -1.253 -16.353 1.00 89.06 226 GLY A C 1
ATOM 1816 O O . GLY A 1 226 ? 10.201 -0.101 -16.669 1.00 89.06 226 GLY A O 1
ATOM 1817 N N . GLY A 1 227 ? 10.584 -1.935 -15.431 1.00 91.31 227 GLY A N 1
ATOM 1818 C CA . GLY A 1 227 ? 11.791 -1.406 -14.797 1.00 91.31 227 GLY A CA 1
ATOM 1819 C C . GLY A 1 227 ? 12.030 -1.920 -13.385 1.00 91.31 227 GLY A C 1
ATOM 1820 O O . GLY A 1 227 ? 11.216 -2.637 -12.805 1.00 91.31 227 GLY A O 1
ATOM 1821 N N . TYR A 1 228 ? 13.167 -1.517 -12.835 1.00 91.50 228 TYR A N 1
ATOM 1822 C CA . TYR A 1 228 ? 13.548 -1.790 -11.456 1.00 91.50 228 TYR A CA 1
ATOM 1823 C C . TYR A 1 228 ? 14.059 -0.505 -10.812 1.00 91.50 228 TYR A C 1
ATOM 1825 O O . TYR A 1 228 ? 14.837 0.223 -11.430 1.00 91.50 228 TYR A O 1
ATOM 1833 N N . ALA A 1 229 ? 13.671 -0.260 -9.565 1.00 89.25 229 ALA A N 1
ATOM 1834 C CA . ALA A 1 229 ? 14.238 0.792 -8.736 1.00 89.25 229 ALA A CA 1
ATOM 1835 C C . ALA A 1 229 ? 14.419 0.287 -7.303 1.00 89.25 229 ALA A C 1
ATOM 1837 O O . ALA A 1 229 ? 13.541 -0.366 -6.746 1.00 89.25 229 ALA A O 1
ATOM 1838 N N . PHE A 1 230 ? 15.553 0.617 -6.693 1.00 88.94 230 PHE A N 1
ATOM 1839 C CA . PHE A 1 230 ? 15.738 0.516 -5.249 1.00 88.94 230 PHE A CA 1
ATOM 1840 C C . PHE A 1 230 ? 16.078 1.909 -4.746 1.00 88.94 230 PHE A C 1
ATOM 1842 O O . PHE A 1 230 ? 17.129 2.448 -5.093 1.00 88.94 230 PHE A O 1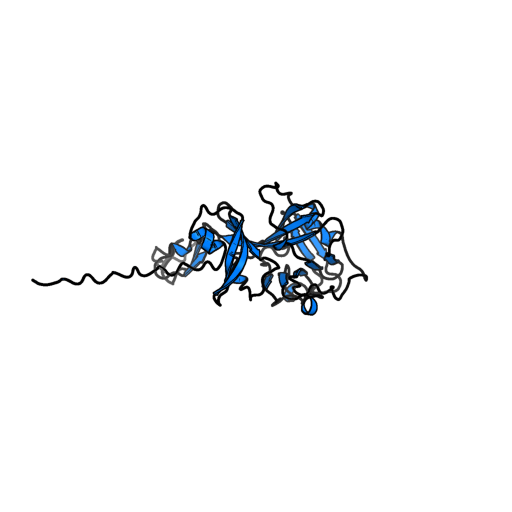
ATOM 1849 N N . ILE A 1 231 ? 15.185 2.506 -3.966 1.00 78.62 231 ILE A N 1
ATOM 1850 C CA . ILE A 1 231 ? 15.331 3.900 -3.561 1.00 78.62 231 ILE A CA 1
ATOM 1851 C C . ILE A 1 231 ? 15.863 3.935 -2.136 1.00 78.62 231 ILE A C 1
ATOM 1853 O O . ILE A 1 231 ? 15.144 3.679 -1.173 1.00 78.62 231 ILE A O 1
ATOM 1857 N N . HIS A 1 232 ? 17.152 4.261 -2.057 1.00 67.62 232 HIS A N 1
ATOM 1858 C CA . HIS A 1 232 ? 17.895 4.578 -0.846 1.00 67.62 232 HIS A CA 1
ATOM 1859 C C . HIS A 1 232 ? 18.405 6.013 -0.981 1.00 67.62 232 HIS A C 1
ATOM 1861 O O . HIS A 1 232 ? 19.388 6.247 -1.683 1.00 67.62 232 HIS A O 1
ATOM 1867 N N . HIS A 1 233 ? 17.703 6.981 -0.387 1.00 57.31 233 HIS A N 1
ATOM 1868 C CA . HIS A 1 233 ? 18.095 8.400 -0.398 1.00 57.31 233 HIS A CA 1
ATOM 1869 C C . HIS A 1 233 ? 18.506 8.959 -1.784 1.00 57.31 233 HIS A C 1
ATOM 1871 O O . HIS A 1 233 ? 19.428 9.768 -1.885 1.00 57.31 233 HIS A O 1
ATOM 1877 N N . HIS A 1 234 ? 17.848 8.525 -2.865 1.00 59.28 234 HIS A N 1
ATOM 1878 C CA . HIS A 1 234 ? 18.161 8.944 -4.235 1.00 59.28 234 HIS A CA 1
ATOM 1879 C C . HIS A 1 234 ? 17.153 10.006 -4.713 1.00 59.28 234 HIS A C 1
ATOM 1881 O O . HIS A 1 234 ? 15.966 9.911 -4.403 1.00 59.28 234 HIS A O 1
ATOM 1887 N N . ASN A 1 235 ? 17.613 11.004 -5.481 1.00 61.88 235 ASN A N 1
ATOM 1888 C CA . ASN A 1 235 ? 16.770 11.992 -6.181 1.00 61.88 235 ASN A CA 1
ATOM 1889 C C . ASN A 1 235 ? 15.714 12.700 -5.302 1.00 61.88 235 ASN A C 1
ATOM 1891 O O . ASN A 1 235 ? 14.528 12.700 -5.625 1.00 61.88 235 ASN A O 1
ATOM 1895 N N . ASP A 1 236 ? 16.140 13.312 -4.196 1.00 80.50 236 ASP A N 1
ATOM 1896 C CA . ASP A 1 236 ? 15.287 14.102 -3.296 1.00 80.50 236 ASP A CA 1
ATOM 1897 C C . ASP A 1 236 ? 14.161 13.326 -2.585 1.00 80.50 236 ASP A C 1
ATOM 1899 O O . ASP A 1 236 ? 13.232 13.960 -2.085 1.00 80.50 236 ASP A O 1
ATOM 1903 N N . ILE A 1 237 ? 14.233 11.991 -2.479 1.00 88.12 237 ILE A N 1
ATOM 1904 C CA . ILE A 1 237 ? 13.252 11.158 -1.757 1.00 88.12 237 ILE A CA 1
ATOM 1905 C C . ILE A 1 237 ? 13.919 10.399 -0.599 1.00 88.12 237 ILE A C 1
ATOM 1907 O O . ILE A 1 237 ? 14.839 9.610 -0.794 1.00 88.12 237 ILE A O 1
ATOM 1911 N N . ASN A 1 238 ? 13.411 10.609 0.617 1.00 90.12 238 ASN A N 1
ATOM 1912 C CA . ASN A 1 238 ? 13.891 10.032 1.879 1.00 90.12 238 ASN A CA 1
ATOM 1913 C C . ASN A 1 238 ? 13.154 8.751 2.309 1.00 90.12 238 ASN A C 1
ATOM 1915 O O . ASN A 1 238 ? 13.387 8.248 3.406 1.00 90.12 238 ASN A O 1
ATOM 1919 N N . GLY A 1 239 ? 12.258 8.232 1.471 1.00 94.44 239 GLY A N 1
ATOM 1920 C CA . GLY A 1 239 ? 11.576 6.960 1.691 1.00 94.44 239 GLY A CA 1
ATOM 1921 C C . GLY A 1 239 ? 10.103 7.007 1.316 1.00 94.44 239 GLY A C 1
ATOM 1922 O O . GLY A 1 239 ? 9.567 8.053 0.929 1.00 94.44 239 GLY A O 1
ATOM 1923 N N . ALA A 1 240 ? 9.447 5.858 1.450 1.00 96.94 240 ALA A N 1
ATOM 1924 C CA . ALA A 1 240 ? 8.025 5.701 1.187 1.00 96.94 240 ALA A CA 1
ATOM 1925 C C . ALA A 1 240 ? 7.329 4.876 2.274 1.00 96.94 240 ALA A C 1
ATOM 1927 O O . ALA A 1 240 ? 7.955 4.060 2.943 1.00 96.94 240 ALA A O 1
ATOM 1928 N N . ALA A 1 241 ? 6.032 5.095 2.446 1.00 98.38 241 ALA A N 1
ATOM 1929 C CA . ALA A 1 241 ? 5.188 4.445 3.432 1.00 98.38 241 ALA A CA 1
ATOM 1930 C C . ALA A 1 241 ? 3.958 3.843 2.750 1.00 98.38 241 ALA A C 1
ATOM 1932 O O . ALA A 1 241 ? 3.334 4.497 1.911 1.00 98.38 241 ALA A O 1
ATOM 1933 N N . LEU A 1 242 ? 3.596 2.621 3.141 1.00 98.75 242 LEU A N 1
ATOM 1934 C CA . LEU A 1 242 ? 2.389 1.938 2.683 1.00 98.75 242 LEU A CA 1
ATOM 1935 C C . LEU A 1 242 ? 1.254 2.161 3.688 1.00 98.75 242 LEU A C 1
ATOM 1937 O O . LEU A 1 242 ? 1.346 1.718 4.832 1.00 98.75 242 LEU A O 1
ATOM 1941 N N . GLY A 1 243 ? 0.197 2.838 3.247 1.00 98.50 243 GLY A N 1
ATOM 1942 C CA . GLY A 1 243 ? -1.039 3.037 3.997 1.00 98.50 243 GLY A CA 1
ATOM 1943 C C . GLY A 1 243 ? -2.112 2.067 3.527 1.00 98.50 243 GLY A C 1
ATOM 1944 O O . GLY A 1 243 ? -2.581 2.167 2.390 1.00 98.50 243 GLY A O 1
ATOM 1945 N N . VAL A 1 244 ? -2.528 1.148 4.394 1.00 98.12 244 VAL A N 1
ATOM 1946 C CA . VAL A 1 244 ? -3.585 0.170 4.087 1.00 98.12 244 VAL A CA 1
ATOM 1947 C C . VAL A 1 244 ? -4.938 0.674 4.588 1.00 98.12 244 VAL A C 1
ATOM 1949 O O . VAL A 1 244 ? -5.005 1.269 5.664 1.00 98.12 244 VAL A O 1
ATOM 1952 N N . ARG A 1 245 ? -6.000 0.508 3.790 1.00 95.31 245 ARG A N 1
ATOM 1953 C CA . ARG A 1 245 ? -7.309 1.122 4.055 1.00 95.31 245 ARG A CA 1
ATOM 1954 C C . ARG A 1 245 ? -8.199 0.234 4.920 1.00 95.31 245 ARG A C 1
ATOM 1956 O O . ARG A 1 245 ? -8.381 -0.947 4.628 1.00 95.31 245 ARG A O 1
ATOM 1963 N N . PHE A 1 246 ? -8.833 0.834 5.919 1.00 93.38 246 PHE A N 1
ATOM 1964 C CA . PHE A 1 246 ? -9.909 0.209 6.682 1.00 93.38 246 PHE A CA 1
ATOM 1965 C C . PHE A 1 246 ? -11.197 1.032 6.582 1.00 93.38 246 PHE A C 1
ATOM 1967 O O . PHE A 1 246 ? -11.168 2.258 6.670 1.00 93.38 246 PHE A O 1
ATOM 1974 N N . GLU A 1 247 ? -12.330 0.353 6.437 1.00 88.25 247 GLU A N 1
ATOM 1975 C CA . GLU A 1 247 ? -13.664 0.942 6.520 1.00 88.25 247 GLU A CA 1
ATOM 1976 C C . GLU A 1 247 ? -14.065 1.099 7.993 1.00 88.25 247 GLU A C 1
ATOM 1978 O O . GLU A 1 247 ? -13.811 0.219 8.829 1.00 88.25 247 GLU A O 1
ATOM 1983 N N . GLN A 1 248 ? -14.696 2.228 8.314 1.00 79.50 248 GLN A N 1
ATOM 1984 C CA . GLN A 1 248 ? -15.141 2.572 9.670 1.00 79.50 248 GLN A CA 1
ATOM 1985 C C . GLN A 1 248 ? -16.557 2.075 9.990 1.00 79.50 248 GLN A C 1
ATOM 1987 O O . GLN A 1 248 ? -16.973 2.121 11.146 1.00 79.50 248 GLN A O 1
ATOM 1992 N N . ALA A 1 249 ? -17.279 1.578 8.984 1.00 73.00 249 ALA A N 1
ATOM 1993 C CA . ALA A 1 249 ? -18.574 0.932 9.120 1.00 73.00 249 ALA A CA 1
ATOM 1994 C C . ALA A 1 249 ? -18.566 -0.401 8.368 1.00 73.00 249 ALA A C 1
ATOM 1996 O O . ALA A 1 249 ? -17.902 -0.552 7.345 1.00 73.00 249 ALA A O 1
ATOM 1997 N N . ASP A 1 250 ? -19.295 -1.367 8.910 1.00 72.19 250 ASP A N 1
ATOM 1998 C CA . ASP A 1 250 ? -19.603 -2.629 8.256 1.00 72.19 250 ASP A CA 1
ATOM 1999 C C . ASP A 1 250 ? -21.134 -2.773 8.290 1.00 72.19 250 ASP A C 1
ATOM 2001 O O . ASP A 1 250 ? -21.690 -3.007 9.370 1.00 72.19 250 ASP A O 1
ATOM 2005 N N . PRO A 1 251 ? -21.840 -2.564 7.163 1.00 77.00 251 PRO A N 1
ATOM 2006 C CA . PRO A 1 251 ? -23.300 -2.575 7.147 1.00 77.00 251 PRO A CA 1
ATOM 2007 C C . PRO A 1 251 ? -23.877 -3.922 7.605 1.00 77.00 251 PRO A C 1
ATOM 2009 O O . PRO A 1 251 ? -24.948 -3.952 8.223 1.00 77.00 251 PRO A O 1
ATOM 2012 N N . CYS A 1 252 ? -23.131 -5.019 7.431 1.00 82.06 252 CYS A N 1
ATOM 2013 C CA . CYS A 1 252 ? -23.514 -6.334 7.928 1.00 82.06 252 CYS A CA 1
ATOM 2014 C C . CYS A 1 252 ? -23.497 -6.469 9.454 1.00 82.06 252 CYS A C 1
ATOM 2016 O O . CYS A 1 252 ? -24.184 -7.347 9.979 1.00 82.06 252 CYS A O 1
ATOM 2018 N N . GLN A 1 253 ? -22.806 -5.598 10.202 1.00 81.69 253 GLN A N 1
ATOM 2019 C CA . GLN A 1 253 ? -22.821 -5.669 11.671 1.00 81.69 253 GLN A CA 1
ATOM 2020 C C . GLN A 1 253 ? -24.210 -5.449 12.267 1.00 81.69 253 GLN A C 1
ATOM 2022 O O . GLN A 1 253 ? -24.523 -6.007 13.3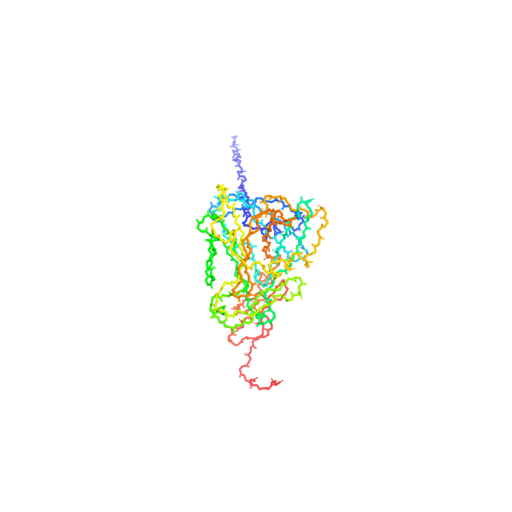18 1.00 81.69 253 GLN A O 1
ATOM 2027 N N . SER A 1 254 ? -25.069 -4.690 11.585 1.00 81.38 254 SER A N 1
ATOM 2028 C CA . SER A 1 254 ? -26.461 -4.508 12.003 1.00 81.38 254 SER A CA 1
ATOM 2029 C C . SER A 1 254 ? -27.331 -5.759 11.801 1.00 81.38 254 SER A C 1
ATOM 2031 O O . SER A 1 254 ? -28.502 -5.747 12.173 1.00 81.38 254 SER A O 1
ATOM 2033 N N . SER A 1 255 ? -26.760 -6.843 11.252 1.00 87.75 255 SER A N 1
ATOM 2034 C CA . SER A 1 255 ? -27.465 -8.061 10.832 1.00 87.75 255 SER A CA 1
ATOM 2035 C C . SER A 1 255 ? -28.700 -7.745 9.973 1.00 87.75 255 SER A C 1
ATOM 2037 O O . SER A 1 255 ? -29.813 -8.138 10.327 1.00 87.75 255 SER A O 1
ATOM 2039 N N . PRO A 1 256 ? -28.538 -7.006 8.856 1.00 91.50 256 PRO A N 1
ATOM 2040 C CA . PRO A 1 256 ? -29.672 -6.532 8.068 1.00 91.50 256 PRO A CA 1
ATOM 2041 C C . PRO A 1 256 ? -30.382 -7.664 7.306 1.00 91.50 256 PRO A C 1
ATOM 2043 O O . PRO A 1 256 ? -31.572 -7.553 7.015 1.00 91.50 256 PRO A O 1
ATOM 2046 N N . CYS A 1 257 ? -29.676 -8.759 7.009 1.00 95.62 257 CYS A N 1
ATOM 2047 C CA . CYS A 1 257 ? -30.221 -9.934 6.336 1.00 95.62 257 CYS A CA 1
ATOM 2048 C C . CYS A 1 257 ? -31.065 -10.790 7.291 1.00 95.62 257 CYS A C 1
ATOM 2050 O O . CYS A 1 257 ? -30.611 -11.183 8.365 1.00 95.62 257 CYS A O 1
ATOM 2052 N N . GLN A 1 258 ? -32.300 -11.098 6.895 1.00 94.50 258 GLN A N 1
ATOM 2053 C CA . GLN A 1 258 ? -33.266 -11.841 7.705 1.00 94.50 258 GLN A CA 1
ATOM 2054 C C . GLN A 1 258 ? -33.350 -13.320 7.310 1.00 94.50 258 GLN A C 1
ATOM 2056 O O . GLN A 1 258 ? -32.751 -13.771 6.338 1.00 94.50 258 GLN A O 1
ATOM 2061 N N . ASN A 1 259 ? -34.119 -14.093 8.084 1.00 93.88 259 ASN A N 1
ATOM 2062 C CA . ASN A 1 259 ? -34.479 -15.483 7.777 1.00 93.88 259 ASN A CA 1
ATOM 2063 C C . ASN A 1 259 ? -33.288 -16.441 7.580 1.00 93.88 259 ASN A C 1
ATOM 2065 O O . ASN A 1 259 ? -33.399 -17.436 6.872 1.00 93.88 259 ASN A O 1
ATOM 2069 N N . GLY A 1 260 ? -32.163 -16.168 8.250 1.00 90.56 260 GLY A N 1
ATOM 2070 C CA . GLY A 1 260 ? -30.961 -17.003 8.176 1.00 90.56 260 GLY A CA 1
ATOM 2071 C C . GLY A 1 260 ? -30.100 -16.760 6.934 1.00 90.56 260 GLY A C 1
ATOM 2072 O O . GLY A 1 260 ? -29.250 -17.591 6.633 1.00 90.56 260 GLY A O 1
ATOM 2073 N N . ALA A 1 261 ? -30.320 -15.652 6.222 1.00 93.38 261 ALA A N 1
ATOM 2074 C CA . ALA A 1 261 ? -29.501 -15.229 5.093 1.00 93.38 261 ALA A CA 1
ATOM 2075 C C . ALA A 1 261 ? -28.079 -14.812 5.504 1.00 93.38 261 ALA A C 1
ATOM 2077 O O . ALA A 1 261 ? -27.866 -14.244 6.580 1.00 93.38 261 ALA A O 1
ATOM 2078 N N . SER A 1 262 ? -27.120 -15.057 4.610 1.00 93.56 262 SER A N 1
ATOM 2079 C CA . SER A 1 262 ? -25.734 -14.605 4.764 1.00 93.56 262 SER A CA 1
ATOM 2080 C C . SER A 1 262 ? -25.606 -13.152 4.310 1.00 93.56 262 SER A C 1
ATOM 2082 O O . SER A 1 262 ? -26.122 -12.787 3.255 1.00 93.56 262 SER A O 1
ATOM 2084 N N . CYS A 1 263 ? -24.907 -12.328 5.094 1.00 89.81 263 CYS A N 1
ATOM 2085 C CA . CYS A 1 263 ? -24.644 -10.930 4.759 1.00 89.81 263 CYS A CA 1
ATOM 2086 C C . CYS A 1 263 ? -23.219 -10.750 4.239 1.00 89.81 263 CYS A C 1
ATOM 2088 O O . CYS A 1 263 ? -22.264 -11.187 4.885 1.00 89.81 263 CYS A O 1
ATOM 2090 N N . TYR A 1 264 ? -23.088 -10.058 3.112 1.00 84.38 264 TYR A N 1
ATOM 2091 C CA . TYR A 1 264 ? -21.815 -9.683 2.511 1.00 84.38 264 TYR A CA 1
ATOM 2092 C C . TYR A 1 264 ? -21.755 -8.166 2.368 1.00 84.38 264 TYR A C 1
ATOM 2094 O O . TYR A 1 264 ? -22.567 -7.578 1.660 1.00 84.38 264 TYR A O 1
ATOM 2102 N N . SER A 1 265 ? -20.802 -7.524 3.036 1.00 79.25 265 SER A N 1
ATOM 2103 C CA . SER A 1 265 ? -20.600 -6.081 2.894 1.00 79.25 265 SER A CA 1
ATOM 2104 C C . SER A 1 265 ? -19.889 -5.789 1.582 1.00 79.25 265 SER A C 1
ATOM 2106 O O . SER A 1 265 ? -18.788 -6.288 1.348 1.00 79.25 265 SER A O 1
ATOM 2108 N N . GLU A 1 266 ? -20.529 -4.988 0.735 1.00 70.69 266 GLU A N 1
ATOM 2109 C CA . GLU A 1 266 ? -19.957 -4.527 -0.531 1.00 70.69 266 GLU A CA 1
ATOM 2110 C C . GLU A 1 266 ? -19.130 -3.256 -0.312 1.00 70.69 266 GLU A C 1
ATOM 2112 O O . GLU A 1 266 ? -18.027 -3.130 -0.843 1.00 70.69 266 GLU A O 1
ATOM 2117 N N . ASP A 1 267 ? -19.631 -2.340 0.523 1.00 67.25 267 ASP A N 1
ATOM 2118 C CA . ASP A 1 267 ? -18.909 -1.158 0.989 1.00 67.25 267 ASP A CA 1
ATOM 2119 C C . ASP A 1 267 ? -19.393 -0.707 2.382 1.00 67.25 267 ASP A C 1
ATOM 2121 O O . ASP A 1 267 ? -20.017 -1.461 3.122 1.00 67.25 267 ASP A O 1
ATOM 2125 N N . GLU A 1 268 ? -19.065 0.524 2.772 1.00 64.06 268 GLU A N 1
ATOM 2126 C CA . GLU A 1 268 ? -19.417 1.139 4.060 1.00 64.06 268 GLU A CA 1
ATOM 2127 C C . GLU A 1 268 ? -20.935 1.250 4.313 1.00 64.06 268 GLU A C 1
ATOM 2129 O O . GLU A 1 268 ? -21.367 1.399 5.458 1.00 64.06 268 GLU A O 1
ATOM 2134 N N . THR A 1 269 ? -21.745 1.258 3.253 1.00 66.50 269 THR A N 1
ATOM 2135 C CA . THR A 1 269 ? -23.199 1.489 3.294 1.00 66.50 269 THR A CA 1
ATOM 2136 C C . THR A 1 269 ? -24.000 0.391 2.616 1.00 66.50 269 THR A C 1
ATOM 2138 O O . THR A 1 269 ? -25.155 0.171 2.979 1.00 66.50 269 THR A O 1
ATOM 2141 N N . ASN A 1 270 ? -23.388 -0.292 1.656 1.00 76.56 270 ASN A N 1
ATOM 2142 C CA . ASN A 1 270 ? -24.020 -1.309 0.847 1.00 76.56 270 ASN A CA 1
ATOM 2143 C C . ASN A 1 270 ? -23.640 -2.693 1.352 1.00 76.56 270 ASN A C 1
ATOM 2145 O O . ASN A 1 270 ? -22.482 -3.006 1.638 1.00 76.56 270 ASN A O 1
ATOM 2149 N N . PHE A 1 271 ? -24.656 -3.529 1.442 1.00 87.25 271 PHE A N 1
ATOM 2150 C CA . PHE A 1 271 ? -24.538 -4.939 1.731 1.00 87.25 271 PHE A CA 1
ATOM 2151 C C . PHE A 1 271 ? -25.418 -5.689 0.744 1.00 87.25 271 PHE A C 1
ATOM 2153 O O . PHE A 1 271 ? -26.433 -5.175 0.272 1.00 87.25 271 PHE A O 1
ATOM 2160 N N . PHE A 1 272 ? -25.049 -6.932 0.494 1.00 90.50 272 PHE A N 1
ATOM 2161 C CA . PHE A 1 272 ? -25.853 -7.883 -0.241 1.00 90.50 272 PHE A CA 1
ATOM 2162 C C . PHE A 1 272 ? -26.202 -9.059 0.672 1.00 90.50 272 PHE A C 1
ATOM 2164 O O . PHE A 1 272 ? -25.352 -9.569 1.408 1.00 90.50 272 PHE A O 1
ATOM 2171 N N . CYS A 1 273 ? -27.458 -9.494 0.615 1.00 94.44 273 CYS A N 1
ATOM 2172 C CA . CYS A 1 273 ? -27.920 -10.681 1.316 1.00 94.44 273 CYS A CA 1
ATOM 2173 C C . CYS A 1 273 ? -28.051 -11.856 0.350 1.00 94.44 273 CYS A C 1
ATOM 2175 O O . CYS A 1 273 ? -28.851 -11.818 -0.584 1.00 94.44 273 CYS A O 1
ATOM 2177 N N . GLU A 1 274 ? -27.327 -12.938 0.619 1.00 95.56 274 GLU A N 1
ATOM 2178 C CA . GLU A 1 274 ? -27.566 -14.212 -0.053 1.00 95.56 274 GLU A CA 1
ATOM 2179 C C . GLU A 1 274 ? -28.759 -14.902 0.614 1.00 95.56 274 GLU A C 1
ATOM 2181 O O . GLU A 1 274 ? -28.666 -15.428 1.730 1.00 95.56 274 GLU A O 1
ATOM 2186 N N . CYS A 1 275 ? -29.910 -14.842 -0.058 1.00 95.38 275 CYS A N 1
ATOM 2187 C CA . CYS A 1 275 ? -31.153 -15.376 0.477 1.00 95.38 275 CYS A CA 1
ATOM 2188 C C . CYS A 1 275 ? -31.197 -16.910 0.413 1.00 95.38 275 CYS A C 1
ATOM 2190 O O . CYS A 1 275 ? -30.925 -17.482 -0.644 1.00 95.38 275 CYS A O 1
ATOM 2192 N N . PRO A 1 276 ? -31.615 -17.583 1.501 1.00 93.25 276 PRO A N 1
ATOM 2193 C CA . PRO A 1 276 ? -31.941 -19.000 1.477 1.00 93.25 276 PRO A CA 1
ATOM 2194 C C . PRO A 1 276 ? -33.130 -19.284 0.555 1.00 93.25 276 PRO A C 1
ATOM 2196 O O . PRO A 1 276 ? -33.975 -18.414 0.320 1.00 93.25 276 PRO A O 1
ATOM 2199 N N . ASP A 1 277 ? -33.240 -20.534 0.106 1.00 92.94 277 ASP A N 1
ATOM 2200 C CA . ASP A 1 277 ? -34.359 -20.987 -0.721 1.00 92.94 277 ASP A CA 1
ATOM 2201 C C . ASP A 1 277 ? -35.716 -20.623 -0.101 1.00 92.94 277 ASP A C 1
ATOM 2203 O O . ASP A 1 277 ? -35.985 -20.861 1.080 1.00 92.94 277 ASP A O 1
ATOM 2207 N N . GLY A 1 278 ? -36.5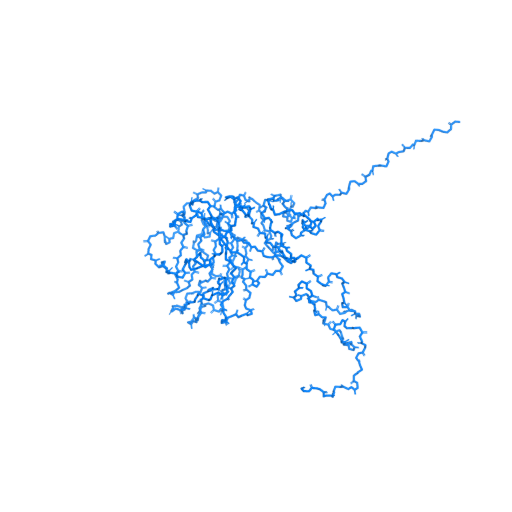91 -20.044 -0.926 1.00 90.56 278 GLY A N 1
ATOM 2208 C CA . GLY A 1 278 ? -37.917 -19.599 -0.502 1.00 90.56 278 GLY A CA 1
ATOM 2209 C C . GLY A 1 278 ? -37.943 -18.221 0.164 1.00 90.56 278 GLY A C 1
ATOM 2210 O O . GLY A 1 278 ? -38.999 -17.833 0.664 1.00 90.56 278 GLY A O 1
ATOM 2211 N N . PHE A 1 279 ? -36.845 -17.456 0.147 1.00 93.56 279 PHE A N 1
ATOM 2212 C CA . PHE A 1 279 ? -36.807 -16.047 0.556 1.00 93.56 279 PHE A CA 1
ATOM 2213 C C . PHE A 1 279 ? -36.226 -15.143 -0.537 1.00 93.56 279 PHE A C 1
ATOM 2215 O O . PHE A 1 279 ? -35.360 -15.551 -1.303 1.00 93.56 279 PHE A O 1
ATOM 2222 N N . VAL A 1 280 ? -36.733 -13.913 -0.625 1.00 90.56 280 VAL A N 1
ATOM 2223 C CA . VAL A 1 280 ? -36.370 -12.907 -1.635 1.00 90.56 280 VAL A CA 1
ATOM 2224 C C . VAL A 1 280 ? -36.399 -11.486 -1.047 1.00 90.56 280 VAL A C 1
ATOM 2226 O O . VAL A 1 280 ? -36.866 -11.272 0.078 1.00 90.56 280 VAL A O 1
ATOM 2229 N N . GLY A 1 281 ? -35.931 -10.513 -1.835 1.00 90.56 281 GLY A N 1
ATOM 2230 C CA . GLY A 1 281 ? -35.811 -9.097 -1.468 1.00 90.56 281 GLY A CA 1
ATOM 2231 C C . GLY A 1 281 ? -34.428 -8.745 -0.914 1.00 90.56 281 GLY A C 1
ATOM 2232 O O . GLY A 1 281 ? -33.695 -9.630 -0.485 1.00 90.56 281 GLY A O 1
ATOM 2233 N N . ASP A 1 282 ? -34.090 -7.454 -0.884 1.00 90.69 282 ASP A N 1
ATOM 2234 C CA . ASP A 1 282 ? -32.736 -6.958 -0.559 1.00 90.69 282 ASP A CA 1
ATOM 2235 C C . ASP A 1 282 ? -32.227 -7.384 0.831 1.00 90.69 282 ASP A C 1
ATOM 2237 O O . ASP A 1 282 ? -31.028 -7.465 1.066 1.00 90.69 282 ASP A O 1
ATOM 2241 N N . THR A 1 283 ? -33.144 -7.681 1.758 1.00 94.44 283 THR A N 1
ATOM 2242 C CA . THR A 1 283 ? -32.845 -8.174 3.118 1.00 94.44 283 THR A CA 1
ATOM 2243 C C . THR A 1 283 ? -33.371 -9.587 3.374 1.00 94.44 283 THR A C 1
ATOM 2245 O O . THR A 1 283 ? -33.403 -10.039 4.518 1.00 94.44 283 THR A O 1
ATOM 2248 N N . CYS A 1 284 ? -33.815 -10.298 2.332 1.00 95.31 284 CYS A N 1
ATOM 2249 C CA . CYS A 1 284 ? -34.416 -11.633 2.423 1.00 95.31 284 CYS A CA 1
ATOM 2250 C C . CYS A 1 284 ? -35.614 -11.713 3.383 1.00 95.31 284 CYS A C 1
ATOM 2252 O O . CYS A 1 284 ? -35.868 -12.748 3.999 1.00 95.31 284 CYS A O 1
ATOM 2254 N N . ASN A 1 285 ? -36.351 -10.612 3.550 1.00 94.75 285 ASN A N 1
ATOM 2255 C CA . ASN A 1 285 ? -37.474 -10.497 4.480 1.00 94.75 285 ASN A CA 1
ATOM 2256 C C . ASN A 1 285 ? -38.811 -10.989 3.892 1.00 94.75 285 ASN A C 1
ATOM 2258 O O . ASN A 1 285 ? -39.789 -11.128 4.628 1.00 94.75 285 ASN A O 1
ATOM 2262 N N . VAL A 1 286 ? -38.868 -11.276 2.588 1.00 93.25 286 VAL A N 1
ATOM 2263 C CA . VAL A 1 286 ? -40.075 -11.747 1.896 1.00 93.25 286 VAL A CA 1
ATOM 2264 C C . VAL A 1 286 ? -39.957 -13.239 1.606 1.00 93.25 286 VAL A C 1
ATOM 2266 O O . VAL A 1 286 ? -38.940 -13.683 1.089 1.00 93.25 286 VAL A O 1
ATOM 2269 N N . LYS A 1 287 ? -41.002 -14.028 1.885 1.00 88.31 287 LYS A N 1
ATOM 2270 C CA . LYS A 1 287 ? -41.075 -15.421 1.413 1.00 88.31 287 LYS A CA 1
ATOM 2271 C C . LYS A 1 287 ? -41.334 -15.444 -0.095 1.00 88.31 287 LYS A C 1
ATOM 2273 O O . LYS A 1 287 ? -42.360 -14.938 -0.542 1.00 88.31 287 LYS A O 1
ATOM 2278 N N . GLY A 1 288 ? -40.418 -16.028 -0.859 1.00 75.00 288 GLY A N 1
ATOM 2279 C CA . GLY A 1 288 ? -40.579 -16.273 -2.286 1.00 75.00 288 GLY A CA 1
ATOM 2280 C C . GLY A 1 288 ? -41.582 -17.399 -2.528 1.00 75.00 288 GLY A C 1
ATOM 2281 O O . GLY A 1 288 ? -41.409 -18.506 -2.022 1.00 75.00 288 GLY A O 1
ATOM 2282 N N . ASP A 1 289 ? -42.637 -17.124 -3.294 1.00 73.94 289 ASP A N 1
ATOM 2283 C CA . ASP A 1 289 ? -43.536 -18.161 -3.802 1.00 73.94 289 ASP A CA 1
ATOM 2284 C C . ASP A 1 289 ? -42.933 -18.756 -5.084 1.00 73.94 289 ASP A C 1
ATOM 2286 O O . ASP A 1 289 ? -42.666 -18.045 -6.055 1.00 73.94 289 ASP A O 1
ATOM 2290 N N . HIS A 1 290 ? -42.721 -20.072 -5.094 1.00 60.88 290 HIS A N 1
ATOM 2291 C CA . HIS A 1 290 ? -42.169 -20.815 -6.229 1.00 60.88 290 HIS A CA 1
ATOM 2292 C C . HIS A 1 290 ? -43.091 -20.841 -7.465 1.00 60.88 290 HIS A C 1
ATOM 2294 O O . HIS A 1 290 ? -42.703 -21.381 -8.499 1.00 60.88 290 HIS A O 1
ATOM 2300 N N . ASN A 1 291 ? -44.290 -20.252 -7.401 1.00 57.44 291 ASN A N 1
ATOM 2301 C CA . ASN A 1 291 ? -45.266 -20.286 -8.493 1.00 57.44 291 ASN A CA 1
ATOM 2302 C C . ASN A 1 291 ? -45.145 -19.173 -9.546 1.00 57.44 291 ASN A C 1
ATOM 2304 O O . ASN A 1 291 ? -46.005 -19.100 -10.422 1.00 57.44 291 ASN A O 1
ATOM 2308 N N . ASN A 1 292 ? -44.111 -18.320 -9.524 1.00 54.59 292 ASN A N 1
ATOM 2309 C CA . ASN A 1 292 ? -43.940 -17.328 -10.593 1.00 54.59 292 ASN A CA 1
ATOM 2310 C C . ASN A 1 292 ? -42.473 -16.993 -10.925 1.00 54.59 292 ASN A C 1
ATOM 2312 O O . ASN A 1 292 ? -42.066 -15.834 -10.887 1.00 54.59 292 ASN A O 1
ATOM 2316 N N . MET A 1 293 ? -41.672 -17.992 -11.321 1.00 53.91 293 MET A N 1
ATOM 2317 C CA . MET A 1 293 ? -40.504 -17.732 -12.181 1.00 53.91 293 MET A CA 1
ATOM 2318 C C . MET A 1 293 ? -40.998 -17.416 -13.597 1.00 53.91 293 MET A C 1
ATOM 2320 O O . MET A 1 293 ? -40.983 -18.257 -14.494 1.00 53.91 293 MET A O 1
ATOM 2324 N N . GLY A 1 294 ? -41.504 -16.201 -13.774 1.00 50.22 294 GLY A N 1
ATOM 2325 C CA . GLY A 1 294 ? -42.070 -15.730 -15.026 1.00 50.22 294 GLY A CA 1
ATOM 2326 C C . GLY A 1 294 ? -41.833 -14.239 -15.204 1.00 50.22 294 GLY A C 1
ATOM 2327 O O . GLY A 1 294 ? -42.618 -13.431 -14.729 1.00 50.22 294 GLY A O 1
ATOM 2328 N N . ILE A 1 295 ? -40.797 -13.925 -15.985 1.00 49.50 295 ILE A N 1
ATOM 2329 C CA . ILE A 1 295 ? -40.597 -12.669 -16.722 1.00 49.50 295 ILE A CA 1
ATOM 2330 C C . ILE A 1 295 ? -40.216 -11.444 -15.879 1.00 49.50 295 ILE A C 1
ATOM 2332 O O . ILE A 1 295 ? -41.067 -10.700 -15.406 1.00 49.50 295 ILE A O 1
ATOM 2336 N N . ILE A 1 296 ? -38.920 -11.132 -15.887 1.00 44.19 296 ILE A N 1
ATOM 2337 C CA . ILE A 1 296 ? -38.456 -9.788 -16.252 1.00 44.19 296 ILE A CA 1
ATOM 2338 C C . ILE A 1 296 ? -37.119 -9.942 -16.980 1.00 44.19 296 ILE A C 1
ATOM 2340 O O . ILE A 1 296 ? -36.172 -10.503 -16.431 1.00 44.19 296 ILE A O 1
ATOM 2344 N N . GLY A 1 297 ? -37.126 -9.563 -18.259 1.00 37.78 297 GLY A N 1
ATOM 2345 C CA . GLY A 1 297 ? -35.932 -9.398 -19.087 1.00 37.78 297 GLY A CA 1
ATOM 2346 C C . GLY A 1 297 ? -35.357 -7.997 -18.982 1.00 37.78 297 GLY A C 1
ATOM 2347 O O . GLY A 1 297 ? -35.979 -7.152 -18.297 1.00 37.78 297 GLY A O 1
#

Secondary structure (DSSP, 8-state):
--------------------SHHHHHHH-TTPPSEEEEEE-TT--EEEEEEEE-SSEEEEEE-TT--S---GGGS-S--SEEEEEEEETTS-EEEEEEE--TTSTT-PPEEEES--TTSPPPTTHHHH-SEEEEESS-HHHHTSSSEEEEEETTEEEEEE-SS----EEEEEE--TT-PPP-SSSSSS---GGGTHHHHTPEEPPGGGPPPGGG-BEEEEEETTTTEEEEESS-TTEEEEEEEEEEES--GGGG----TTPEEEE-SSS-EEEEPPTTEESTTS-EEPPTT------

Sequence (297 aa):
MFVLFLLPVVALSFADAVNHSCKDIYLGNPSSPNGTYTIYNRKIQPYKVYCEFHFKYGYTYVSKNTSVEVNINDLFTTNAHVKVRHMKANGAQAEAVMENIKNYPTQPLGIFYNQHTGYAASVNAANLAPYLYLGFLPISLANHVNPQGYRANGQDFNFVNCDRNPNSYFVFYFNPNHKLPIGYVNRCCESTLMHSWITVAHTLPTAYNMPDEFYFDYEIHLGGCGGYAFIHHHNDINGAALGVRFEQADPCQSSPCQNGASCYSEDETNFFCECPDGFVGDTCNVKGDHNNMGIIG

Organism: Magallana gigas (NCBI:txid29159)

pLDDT: mean 88.06, std 15.25, range [37.12, 98.75]

InterPro domains:
  IPR000742 EGF-like domain [PF00008] (252-283)
  IPR000742 EGF-like domain [PS00022] (273-284)
  IPR000742 EGF-like domain [PS01186] (273-284)
  IPR000742 EGF-like domain [PS50026] (248-285)
  IPR000742 EGF-like domain [SM00181] (251-285)
  IPR036056 Fibrinogen-like, C-terminal [SSF56496] (15-70)